Protein AF-A0A9D1ANL0-F1 (afdb_monomer_lite)

pLDDT: mean 83.44, std 17.25, range [29.98, 97.62]

Secondary structure (DSSP, 8-state):
-EEEEEEETTEEEEEEE-SSBEEESS--TTTTTGGGTS-SEEEEEETTEEEEEETTT-BEEEEEEESEEPPPBTTEEEEEESEEEEEETT--EEEEEEESEEETT--EETTTS----TTSPEEEEETTEEEEE-TT--EEEEEESSPPEEETTEEEEEETTEEEEEETTS-BSS-S-B-HHHHHHHHHHHHH---------------

Sequence (207 aa):
MEACSIYGGNRIISGLFDGDRVLPQQPLAWYQCLPDLLSDYFPVEKGGRWGLMETKSGRLAVSFRYEAVELPDGDLFAAKDEGWGVMDLEGRMRLPFRYDALELHACADGETGWPLTAADCSCALREGKITLLNQEFCPVWEDLTAWPERYGRYLLVRCGNVFGVAAQDGRPISNITFQEAEARNLIHILNHGITNVKEEKSCVQNP

Radius of gyration: 23.32 Å; chains: 1; bounding box: 75×23×77 Å

Foldseek 3Di:
DAWKWWDDPPDIFIWDDPPFFTHTPDDDPVLVVDVVPHAQWIWMEGPQFIFIAGSVPRTTLGDRHFNDWDGDDVQKIWTEDVAIFMDGSVRHGQGDRQFNDKAQCFQFEPPPGTDNDNLAWIWTHHPQWIFTAANSRHTPDTRWNDGWYDDPQKTWTHHDQFIFIAGRRRHGPGDRHDGPVVRVVVSVCVVPPPPPDDDDDDDDDDD

Structure (mmCIF, N/CA/C/O backbone):
data_AF-A0A9D1ANL0-F1
#
_entry.id   AF-A0A9D1ANL0-F1
#
loop_
_atom_site.group_PDB
_atom_site.id
_atom_site.type_symbol
_atom_site.label_atom_id
_atom_site.label_alt_id
_atom_site.label_comp_id
_atom_site.label_asym_id
_atom_site.label_entity_id
_atom_site.label_seq_id
_atom_site.pdbx_PDB_ins_code
_atom_site.Cartn_x
_atom_site.Cartn_y
_atom_site.Cartn_z
_atom_site.occupancy
_atom_site.B_iso_or_equiv
_atom_site.auth_seq_id
_atom_site.auth_comp_id
_atom_site.auth_asym_id
_atom_site.auth_atom_id
_atom_site.pdbx_PDB_model_num
ATOM 1 N N . MET A 1 1 ? -21.611 -1.046 26.207 1.00 83.56 1 MET A N 1
ATOM 2 C CA . MET A 1 1 ? -20.238 -1.172 25.690 1.00 83.56 1 MET A CA 1
ATOM 3 C C . MET A 1 1 ? -20.140 -2.498 24.970 1.00 83.56 1 MET A C 1
ATOM 5 O O . MET A 1 1 ? -20.673 -3.484 25.468 1.00 83.56 1 MET A O 1
ATOM 9 N N . GLU A 1 2 ? -19.539 -2.498 23.794 1.00 94.19 2 GLU A N 1
ATOM 10 C CA . GLU A 1 2 ? -19.413 -3.656 22.914 1.00 94.19 2 GLU A CA 1
ATOM 11 C C . GLU A 1 2 ? -17.994 -4.222 23.011 1.00 94.19 2 GLU A C 1
ATOM 13 O O . GLU A 1 2 ? -17.035 -3.464 23.135 1.00 94.19 2 GLU A O 1
ATOM 18 N N . ALA A 1 3 ? -17.844 -5.545 22.965 1.00 95.81 3 ALA A N 1
ATOM 19 C CA . ALA A 1 3 ? -16.523 -6.164 22.972 1.00 95.81 3 ALA A CA 1
ATOM 20 C C . ALA A 1 3 ? -15.808 -5.934 21.634 1.00 95.81 3 ALA A C 1
ATOM 22 O O . ALA A 1 3 ? -16.423 -6.032 20.572 1.00 95.81 3 ALA A O 1
ATOM 23 N N . CYS A 1 4 ? -14.512 -5.651 21.693 1.00 96.19 4 CYS A N 1
ATOM 24 C CA . CYS A 1 4 ? -13.649 -5.499 20.528 1.00 96.19 4 CYS A CA 1
ATOM 25 C C . CYS A 1 4 ? -12.237 -6.011 20.835 1.00 96.19 4 CYS A C 1
ATOM 27 O O . CYS A 1 4 ? -11.890 -6.295 21.986 1.00 96.19 4 CYS A O 1
ATOM 29 N N . SER A 1 5 ? -11.429 -6.119 19.791 1.00 95.00 5 SER A N 1
ATOM 30 C CA . SER A 1 5 ? -10.029 -6.523 19.852 1.00 95.00 5 SER A CA 1
ATOM 31 C C . SER A 1 5 ? -9.148 -5.357 19.419 1.00 95.00 5 SER A C 1
ATOM 33 O O . SER A 1 5 ? -9.463 -4.674 18.450 1.00 95.00 5 SER A O 1
ATOM 35 N N . ILE A 1 6 ? -8.045 -5.137 20.125 1.00 92.12 6 ILE A N 1
ATOM 36 C CA . ILE A 1 6 ? -7.015 -4.146 19.808 1.00 92.12 6 ILE A CA 1
ATOM 37 C C . ILE A 1 6 ? -5.757 -4.897 19.386 1.00 92.12 6 ILE A C 1
ATOM 39 O O . ILE A 1 6 ? -5.306 -5.786 20.112 1.00 92.12 6 ILE A O 1
ATOM 43 N N . TYR A 1 7 ? -5.169 -4.520 18.256 1.00 88.81 7 TYR A N 1
ATOM 44 C CA . TYR A 1 7 ? -3.988 -5.169 17.695 1.00 88.81 7 TYR A CA 1
ATOM 45 C C . TYR A 1 7 ? -2.771 -4.256 17.839 1.00 88.81 7 TYR A C 1
ATOM 47 O O . TYR A 1 7 ? -2.758 -3.128 17.357 1.00 88.81 7 TYR A O 1
ATOM 55 N N . GLY A 1 8 ? -1.735 -4.751 18.515 1.00 77.62 8 GLY A N 1
ATOM 56 C CA . GLY A 1 8 ? -0.486 -4.028 18.743 1.00 77.62 8 GLY A CA 1
ATOM 57 C C . GLY A 1 8 ? 0.709 -4.941 18.503 1.00 77.62 8 GLY A C 1
ATOM 58 O O . GLY A 1 8 ? 1.044 -5.772 19.353 1.00 77.62 8 GLY A O 1
ATOM 59 N N . GLY A 1 9 ? 1.348 -4.802 17.339 1.00 73.69 9 GLY A N 1
ATOM 60 C CA . GLY A 1 9 ? 2.395 -5.724 16.893 1.00 73.69 9 GLY A CA 1
ATOM 61 C C . GLY A 1 9 ? 1.888 -7.170 16.900 1.00 73.69 9 GLY A C 1
ATOM 62 O O . GLY A 1 9 ? 0.844 -7.471 16.335 1.00 73.69 9 GLY A O 1
ATOM 63 N N . ASN A 1 10 ? 2.580 -8.057 17.619 1.00 75.81 10 ASN A N 1
ATOM 64 C CA . ASN A 1 10 ? 2.203 -9.474 17.733 1.00 75.81 10 ASN A CA 1
ATOM 65 C C . ASN A 1 10 ? 1.211 -9.766 18.878 1.00 75.81 10 ASN A C 1
ATOM 67 O O . ASN A 1 10 ? 1.055 -10.921 19.278 1.00 75.81 10 ASN A O 1
ATOM 71 N N . ARG A 1 11 ? 0.593 -8.740 19.477 1.00 81.00 11 ARG A N 1
ATOM 72 C CA . ARG A 1 11 ? -0.333 -8.894 20.608 1.00 81.00 11 ARG A CA 1
ATOM 73 C C . ARG A 1 11 ? -1.743 -8.473 20.229 1.00 81.00 11 ARG A C 1
ATOM 75 O O . ARG A 1 11 ? -1.941 -7.475 19.544 1.00 81.00 11 ARG A O 1
ATOM 82 N N . ILE A 1 12 ? -2.707 -9.209 20.771 1.00 88.50 12 ILE A N 1
ATOM 83 C CA . ILE A 1 12 ? -4.132 -8.897 20.702 1.00 88.50 12 ILE A CA 1
ATOM 84 C C . ILE A 1 12 ? -4.615 -8.649 22.129 1.00 88.50 12 ILE A C 1
ATOM 86 O O . ILE A 1 12 ? -4.361 -9.460 23.023 1.0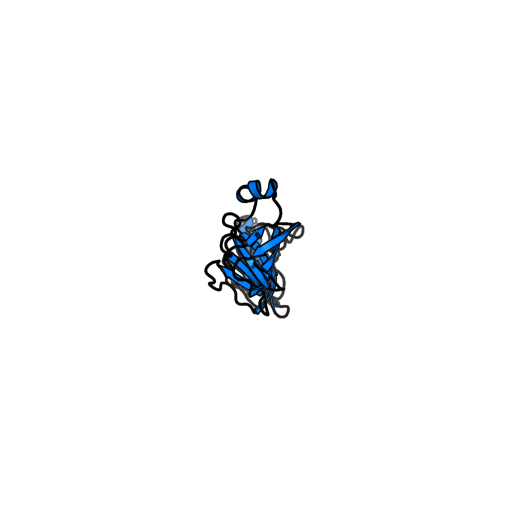0 88.50 12 ILE A O 1
ATOM 90 N N . ILE A 1 13 ? -5.279 -7.520 22.354 1.00 89.12 13 ILE A N 1
ATOM 91 C CA . ILE A 1 13 ? -5.796 -7.104 23.660 1.00 89.12 13 ILE A CA 1
ATOM 92 C C . ILE A 1 13 ? -7.311 -6.969 23.564 1.00 89.12 13 ILE A C 1
ATOM 94 O O . ILE A 1 13 ? -7.829 -6.354 22.637 1.00 89.12 13 ILE A O 1
ATOM 98 N N . SER A 1 14 ? -8.033 -7.492 24.551 1.00 91.44 14 SER A N 1
ATOM 99 C CA . SER A 1 14 ? -9.472 -7.253 24.669 1.00 91.44 14 SER A CA 1
ATOM 100 C C . SER A 1 14 ? -9.765 -5.793 25.022 1.00 91.44 14 SER A C 1
ATOM 102 O O . SER A 1 14 ? -9.213 -5.255 25.985 1.00 91.44 14 SER A O 1
ATOM 104 N N . GLY A 1 15 ? -10.672 -5.171 24.277 1.00 92.56 15 GLY A N 1
ATOM 105 C CA . GLY A 1 15 ? -11.165 -3.818 24.508 1.00 92.56 15 GLY A CA 1
ATOM 106 C C . GLY A 1 15 ? -12.688 -3.764 24.634 1.00 92.56 15 GLY A C 1
ATOM 107 O O . GLY A 1 15 ? -13.406 -4.679 24.227 1.00 92.56 15 GLY A O 1
ATOM 108 N N . LEU A 1 16 ? -13.186 -2.662 25.189 1.00 95.12 16 LEU A N 1
ATOM 109 C CA . LEU A 1 16 ? -14.602 -2.302 25.186 1.00 95.12 16 LEU A CA 1
ATOM 110 C C . LEU A 1 16 ? -14.806 -1.009 24.405 1.00 95.12 16 LEU A C 1
ATOM 112 O O . LEU A 1 16 ? -14.205 0.008 24.731 1.00 95.12 16 LEU A O 1
ATOM 116 N N . PHE A 1 17 ? -15.681 -1.047 23.408 1.00 96.19 17 PHE A N 1
ATOM 117 C CA . PHE A 1 17 ? -16.104 0.118 22.649 1.00 96.19 17 PHE A CA 1
ATOM 118 C C . PHE A 1 17 ? -17.369 0.726 23.266 1.00 96.19 17 PHE A C 1
ATOM 120 O O . PHE A 1 17 ? -18.364 0.024 23.478 1.00 96.19 17 PHE A O 1
ATOM 127 N N . ASP A 1 18 ? -17.350 2.018 23.581 1.00 94.44 18 ASP A N 1
ATOM 128 C CA . ASP A 1 18 ? -18.488 2.722 24.191 1.00 94.44 18 ASP A CA 1
ATOM 129 C C . ASP A 1 18 ? -19.365 3.499 23.191 1.00 94.44 18 ASP A C 1
ATOM 131 O O . ASP A 1 18 ? -20.424 3.994 23.577 1.00 94.44 18 ASP A O 1
ATOM 135 N N . GLY A 1 19 ? -18.966 3.549 21.917 1.00 93.31 19 GLY A N 1
ATOM 136 C CA . GLY A 1 19 ? -19.603 4.349 20.868 1.00 93.31 19 GLY A CA 1
ATOM 137 C C . GLY A 1 19 ? -18.699 5.452 20.308 1.00 93.31 19 GLY A C 1
ATOM 138 O O . GLY A 1 19 ? -18.896 5.860 19.166 1.00 93.31 19 GLY A O 1
ATOM 139 N N . ASP A 1 20 ? -17.684 5.876 21.064 1.00 94.25 20 ASP A N 1
ATOM 140 C CA . ASP A 1 20 ? -16.681 6.876 20.662 1.00 94.25 20 ASP A CA 1
ATOM 141 C C . ASP A 1 20 ? -15.248 6.370 20.890 1.00 94.25 20 ASP A C 1
ATOM 143 O O . ASP A 1 20 ? -14.354 6.599 20.074 1.00 94.25 20 ASP A O 1
ATOM 147 N N . ARG A 1 21 ? -15.023 5.631 21.979 1.00 94.56 21 ARG A N 1
ATOM 148 C CA . ARG A 1 21 ? -13.701 5.197 22.431 1.00 94.56 21 ARG A CA 1
ATOM 149 C C . ARG A 1 21 ? -13.613 3.698 22.608 1.00 94.56 21 ARG A C 1
ATOM 151 O O . ARG A 1 21 ? -14.580 3.032 22.975 1.00 94.56 21 ARG A O 1
ATOM 158 N N . VAL A 1 22 ? -12.409 3.187 22.401 1.00 94.00 22 VAL A N 1
ATOM 159 C CA . VAL A 1 22 ? -12.010 1.818 22.699 1.00 94.00 22 VAL A CA 1
ATOM 160 C C . VAL A 1 22 ? -11.164 1.824 23.972 1.00 94.00 22 VAL A C 1
ATOM 162 O O . VAL A 1 22 ? -10.099 2.434 24.037 1.00 94.00 22 VAL A O 1
ATOM 165 N N . LEU A 1 23 ? -11.657 1.140 25.002 1.00 90.62 23 LEU A N 1
ATOM 166 C CA . LEU A 1 23 ? -11.050 1.061 26.327 1.00 90.62 23 LEU A CA 1
ATOM 167 C C . LEU A 1 23 ? -10.404 -0.318 26.528 1.00 90.62 23 LEU A C 1
ATOM 169 O O . LEU A 1 23 ? -11.133 -1.313 26.635 1.00 90.62 23 LEU A O 1
ATOM 173 N N . PRO A 1 24 ? -9.066 -0.413 26.618 1.00 88.44 24 PRO A N 1
ATOM 174 C CA . PRO A 1 24 ? -8.386 -1.670 26.915 1.00 88.44 24 PRO A CA 1
ATOM 175 C C . PRO A 1 24 ? -8.861 -2.250 28.255 1.00 88.44 24 PRO A C 1
ATOM 177 O O . PRO A 1 24 ? -8.942 -1.539 29.254 1.00 88.44 24 PRO A O 1
ATOM 180 N N . GLN A 1 25 ? -9.163 -3.549 28.299 1.00 85.75 25 GLN A N 1
ATOM 181 C CA . GLN A 1 25 ? -9.669 -4.227 29.505 1.00 85.75 25 GLN A CA 1
ATOM 182 C C . GLN A 1 25 ? -8.572 -4.752 30.436 1.00 85.75 25 GLN A C 1
ATOM 184 O O . GLN A 1 25 ? -8.868 -5.346 31.471 1.00 85.75 25 GLN A O 1
ATOM 189 N N . GLN A 1 26 ? -7.302 -4.551 30.091 1.00 72.44 26 GLN A N 1
ATOM 190 C CA . GLN A 1 26 ? -6.177 -4.957 30.926 1.00 72.44 26 GLN A CA 1
ATOM 191 C C . GLN A 1 26 ? -5.321 -3.732 31.270 1.00 72.44 26 GLN A C 1
ATOM 193 O O . GLN A 1 26 ? -5.013 -2.942 30.374 1.00 72.44 26 GLN A O 1
ATOM 198 N N . PRO A 1 27 ? -4.922 -3.550 32.545 1.00 62.66 27 PRO A N 1
ATOM 199 C CA . PRO A 1 27 ? -3.977 -2.514 32.923 1.00 62.66 27 PRO A CA 1
ATOM 200 C C . PRO A 1 27 ? -2.603 -2.950 32.433 1.00 62.66 27 PRO A C 1
ATOM 202 O O . PRO A 1 27 ? -1.967 -3.843 32.991 1.00 62.66 27 PRO A O 1
ATOM 205 N N . LEU A 1 28 ? -2.146 -2.354 31.347 1.00 57.53 28 LEU A N 1
ATOM 206 C CA . LEU A 1 28 ? -0.860 -2.701 30.781 1.00 57.53 28 LEU A CA 1
ATOM 207 C C . LEU A 1 28 ? 0.094 -1.587 31.237 1.00 57.53 28 LEU A C 1
ATOM 209 O O . LEU A 1 28 ? 0.081 -0.486 30.702 1.00 57.53 28 LEU A O 1
ATOM 213 N N . ALA A 1 29 ? 0.923 -1.852 32.252 1.00 55.28 29 ALA A N 1
ATOM 214 C CA . ALA A 1 29 ? 2.031 -0.953 32.613 1.00 55.28 29 ALA A CA 1
ATOM 215 C C . ALA A 1 29 ? 2.923 -0.655 31.389 1.00 55.28 29 ALA A C 1
ATOM 217 O O . ALA A 1 29 ? 3.515 0.409 31.284 1.00 55.28 29 ALA A O 1
ATOM 218 N N . TRP 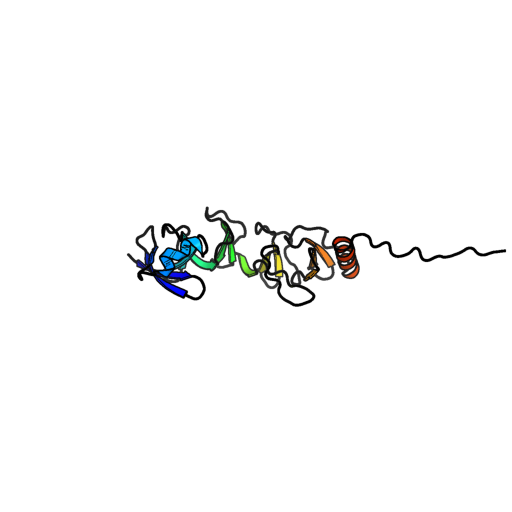A 1 30 ? 2.932 -1.569 30.414 1.00 57.31 30 TRP A N 1
ATOM 219 C CA . TRP A 1 30 ? 3.518 -1.355 29.100 1.00 57.31 30 TRP A CA 1
ATOM 220 C C . TRP A 1 30 ? 2.638 -0.527 28.140 1.00 57.31 30 TRP A C 1
ATOM 222 O O . TRP A 1 30 ? 3.229 0.168 27.329 1.00 57.31 30 TRP A O 1
ATOM 232 N N . TYR A 1 31 ? 1.290 -0.507 28.253 1.00 55.19 31 TYR A N 1
ATOM 233 C CA . TYR A 1 31 ? 0.414 0.474 27.557 1.00 55.19 31 TYR A CA 1
ATOM 234 C C . TYR A 1 31 ? 0.743 1.898 27.945 1.00 55.19 31 TYR A C 1
ATOM 236 O O . TYR A 1 31 ? 0.713 2.778 27.101 1.00 55.19 31 TYR A O 1
ATOM 244 N N . GLN A 1 32 ? 1.000 2.140 29.230 1.00 55.81 32 GLN A N 1
ATOM 245 C CA . GLN A 1 32 ? 1.334 3.485 29.691 1.00 55.81 32 GLN A CA 1
ATOM 246 C C . GLN A 1 32 ? 2.647 3.981 29.067 1.00 55.81 32 GLN A C 1
ATOM 248 O O . GLN A 1 32 ? 2.842 5.184 28.961 1.00 55.81 32 GLN A O 1
ATOM 253 N N . CYS A 1 33 ? 3.498 3.062 28.595 1.00 57.59 33 CYS A N 1
ATOM 254 C CA . CYS A 1 33 ? 4.713 3.346 27.835 1.00 57.59 33 CYS A CA 1
ATOM 255 C C . CYS A 1 33 ? 4.527 3.259 26.304 1.00 57.59 33 CYS A C 1
ATOM 257 O O . CYS A 1 33 ? 5.479 3.523 25.576 1.00 57.59 33 CYS A O 1
ATOM 259 N N . LEU A 1 34 ? 3.350 2.862 25.795 1.00 56.81 34 LEU A N 1
ATOM 260 C CA . LEU A 1 34 ? 3.104 2.668 24.357 1.00 56.81 34 LEU A CA 1
ATOM 261 C C . LEU A 1 34 ? 3.063 3.955 23.525 1.00 56.81 34 LEU A C 1
ATOM 263 O O . LEU A 1 34 ? 3.579 3.903 22.414 1.00 56.81 34 LEU A O 1
ATOM 267 N N . PRO A 1 35 ? 2.497 5.086 23.989 1.00 52.81 35 PRO A N 1
ATOM 268 C CA . PRO A 1 35 ? 2.438 6.307 23.183 1.00 52.81 35 PRO A CA 1
ATOM 269 C C . PRO A 1 35 ? 3.810 6.880 22.816 1.00 52.81 35 PRO A C 1
ATOM 271 O O . PRO A 1 35 ? 3.906 7.642 21.860 1.00 52.81 35 PRO A O 1
ATOM 274 N N . ASP A 1 36 ? 4.846 6.523 23.582 1.00 50.69 36 ASP A N 1
ATOM 275 C CA . ASP A 1 36 ? 6.225 6.974 23.374 1.00 50.69 36 ASP A CA 1
ATOM 276 C C . ASP A 1 36 ? 7.058 5.965 22.556 1.00 50.69 36 ASP A C 1
ATOM 278 O O . ASP A 1 36 ? 8.176 6.276 22.150 1.00 50.69 36 ASP A O 1
ATOM 282 N N . LEU A 1 37 ? 6.534 4.751 22.319 1.00 50.31 37 LEU A N 1
ATOM 283 C CA . LEU A 1 37 ? 7.235 3.649 21.642 1.00 50.31 37 LEU A CA 1
ATOM 284 C C . LEU A 1 37 ? 6.525 3.093 20.395 1.00 50.31 37 LEU A C 1
ATOM 286 O O . LEU A 1 37 ? 7.179 2.397 19.621 1.00 50.31 37 LEU A O 1
ATOM 290 N N . LEU A 1 38 ? 5.224 3.334 20.200 1.00 57.16 38 LEU A N 1
ATOM 291 C CA . LEU A 1 38 ? 4.426 2.766 19.106 1.00 57.16 38 LEU A CA 1
ATOM 292 C C . LEU A 1 38 ? 3.633 3.827 18.327 1.00 57.16 38 LEU A C 1
ATOM 294 O O . LEU A 1 38 ? 3.401 4.929 18.810 1.00 57.16 38 LEU A O 1
ATOM 298 N N . SER A 1 39 ? 3.215 3.415 17.123 1.00 66.31 39 SER A N 1
ATOM 299 C CA . SER A 1 39 ? 2.299 4.093 16.193 1.00 66.31 39 SER A CA 1
ATOM 300 C C . SER A 1 39 ? 1.201 4.916 16.886 1.00 66.31 39 SER A C 1
ATOM 302 O O . SER A 1 39 ? 0.565 4.450 17.840 1.00 66.31 39 SER A O 1
ATOM 304 N N . ASP A 1 40 ? 0.916 6.107 16.346 1.00 85.00 40 ASP A N 1
ATOM 305 C CA . ASP A 1 40 ? -0.163 6.998 16.804 1.00 85.00 40 ASP A CA 1
ATOM 306 C C . ASP A 1 40 ? -1.555 6.335 16.747 1.00 85.00 40 ASP A C 1
ATOM 308 O O . ASP A 1 40 ? -2.486 6.778 17.427 1.00 85.00 40 ASP A O 1
ATOM 312 N N . TYR A 1 41 ? -1.678 5.228 16.006 1.00 89.06 41 TYR A N 1
ATOM 313 C CA . TYR A 1 41 ? -2.908 4.461 15.843 1.00 89.06 41 TYR A CA 1
ATOM 314 C C . TYR A 1 41 ? -2.709 2.956 16.033 1.00 89.06 41 TYR A C 1
ATOM 316 O O . TYR A 1 41 ? -1.688 2.390 15.629 1.00 89.06 41 TYR A O 1
ATOM 324 N N . PHE A 1 42 ? -3.746 2.296 16.555 1.00 90.31 42 PHE A N 1
ATOM 325 C CA . PHE A 1 42 ? -3.861 0.839 16.584 1.00 90.31 42 PHE A CA 1
ATOM 326 C C . PHE A 1 42 ? -5.056 0.343 15.766 1.00 90.31 42 PHE A C 1
ATOM 328 O O . PHE A 1 42 ? -6.156 0.894 15.900 1.00 90.31 42 PHE A O 1
ATOM 335 N N . PRO A 1 43 ? -4.886 -0.739 14.981 1.00 93.62 43 PRO A N 1
ATOM 336 C CA . PRO A 1 43 ? -5.995 -1.463 14.395 1.00 93.62 43 PRO A CA 1
ATOM 337 C C . PRO A 1 43 ? -6.877 -2.045 15.490 1.00 93.62 43 PRO A C 1
ATOM 339 O O . PRO A 1 43 ? -6.405 -2.629 16.472 1.00 93.62 43 PRO A O 1
ATOM 342 N N . VAL A 1 44 ? -8.177 -1.881 15.306 1.00 95.56 44 VAL A N 1
ATOM 343 C CA . VAL A 1 44 ? -9.200 -2.417 16.192 1.00 95.56 44 VAL A CA 1
ATOM 344 C C . VAL A 1 44 ? -10.235 -3.165 15.376 1.00 95.56 44 VAL A C 1
ATOM 346 O O . VAL A 1 44 ? -10.588 -2.750 14.276 1.00 95.56 44 VAL A O 1
ATOM 349 N N . GLU A 1 45 ? -10.754 -4.254 15.924 1.00 97.06 45 GLU A N 1
ATOM 350 C CA . GLU A 1 45 ? -11.744 -5.098 15.260 1.00 97.06 45 GLU A CA 1
ATOM 351 C C . GLU A 1 45 ? -12.949 -5.309 16.169 1.00 97.06 45 GLU A C 1
ATOM 353 O O . GLU A 1 45 ? -12.817 -5.613 17.358 1.00 97.06 45 GLU A O 1
ATOM 358 N N . LYS A 1 46 ? -14.138 -5.123 15.601 1.00 97.25 46 LYS A N 1
ATOM 359 C CA . LYS A 1 46 ? -15.416 -5.356 16.264 1.00 97.25 46 LYS A CA 1
ATOM 360 C C . LYS A 1 46 ? -16.334 -6.093 15.302 1.00 97.25 46 LYS A C 1
ATOM 362 O O . LYS A 1 46 ? -16.733 -5.542 14.277 1.00 97.25 46 LYS A O 1
ATOM 367 N N . GLY A 1 47 ? -16.705 -7.320 15.657 1.00 95.25 47 GLY A N 1
ATOM 368 C CA . GLY A 1 47 ? -17.675 -8.105 14.892 1.00 95.25 47 GLY A CA 1
ATOM 369 C C . GLY A 1 47 ? -17.220 -8.403 13.462 1.00 95.25 47 GLY A C 1
ATOM 370 O O . GLY A 1 47 ? -18.038 -8.367 12.547 1.00 95.25 47 GLY A O 1
ATOM 371 N N . GLY A 1 48 ? -15.923 -8.642 13.255 1.00 95.25 48 GLY A N 1
ATOM 372 C CA . GLY A 1 48 ? -15.341 -8.933 11.946 1.00 95.25 48 GLY A CA 1
ATOM 373 C C . GLY A 1 48 ? -15.117 -7.711 11.055 1.00 95.25 48 GLY A C 1
ATOM 374 O O . GLY A 1 48 ? -14.706 -7.879 9.908 1.00 95.25 48 GLY A O 1
ATOM 375 N N . ARG A 1 49 ? -15.377 -6.490 11.544 1.00 97.62 49 ARG A N 1
ATOM 376 C CA . ARG A 1 49 ? -15.030 -5.251 10.837 1.00 97.62 49 ARG A CA 1
ATOM 377 C C . ARG A 1 49 ? -13.937 -4.493 11.573 1.00 97.62 49 ARG A C 1
ATOM 379 O O . ARG A 1 49 ? -13.942 -4.397 12.800 1.00 97.62 49 ARG A O 1
ATOM 386 N N . TRP A 1 50 ? -13.027 -3.931 10.795 1.00 97.38 50 TRP A N 1
ATOM 387 C CA . TRP A 1 50 ? -11.829 -3.247 11.252 1.00 97.38 50 TRP A CA 1
ATOM 388 C C . TRP A 1 50 ? -11.983 -1.733 11.193 1.00 97.38 50 TRP A C 1
ATOM 390 O O . TRP A 1 50 ? -12.712 -1.195 10.352 1.00 97.38 50 TRP A O 1
ATOM 400 N N . GLY A 1 51 ? -11.274 -1.068 12.096 1.00 95.88 51 GLY A N 1
ATOM 401 C CA . GLY A 1 51 ? -11.107 0.375 12.187 1.00 95.88 51 GLY A CA 1
ATOM 402 C C . GLY A 1 51 ? -9.761 0.718 12.827 1.00 95.88 51 GLY A C 1
ATOM 403 O O . GLY A 1 51 ? -8.930 -0.161 13.064 1.00 95.88 51 GLY A O 1
ATOM 404 N N . LEU A 1 52 ? -9.559 1.997 13.134 1.00 95.06 52 LEU A N 1
ATOM 405 C CA . LEU A 1 52 ? -8.357 2.502 13.801 1.00 95.06 52 LEU A CA 1
ATOM 406 C C . LEU A 1 52 ? -8.760 3.315 15.020 1.00 95.06 52 LEU A C 1
ATOM 408 O O . LEU A 1 52 ? -9.638 4.178 14.934 1.00 95.06 52 LEU A O 1
ATOM 412 N N . MET A 1 53 ? -8.086 3.074 16.138 1.00 92.94 53 MET A N 1
ATOM 413 C CA . MET A 1 53 ? -8.184 3.924 17.317 1.00 92.94 53 MET A CA 1
ATOM 414 C C . MET A 1 53 ? -6.902 4.728 17.499 1.00 92.94 53 MET A C 1
ATOM 416 O O . MET A 1 53 ? -5.809 4.209 17.291 1.00 92.94 53 MET A O 1
ATOM 420 N N . GLU A 1 54 ? -7.042 5.977 17.923 1.00 90.94 54 GLU A N 1
ATOM 421 C CA . GLU A 1 54 ? -5.922 6.810 18.347 1.00 90.94 54 GLU A CA 1
ATOM 422 C C . GLU A 1 54 ? -5.350 6.263 19.660 1.00 90.94 54 GLU A C 1
ATOM 424 O O . GLU A 1 54 ? -6.062 6.125 20.660 1.00 90.94 54 GLU A O 1
ATOM 429 N N . THR A 1 55 ? -4.050 5.977 19.675 1.00 84.12 55 THR A N 1
ATOM 430 C CA . THR A 1 55 ? -3.369 5.314 20.794 1.00 84.12 55 THR A CA 1
ATOM 431 C C . THR A 1 55 ? -3.437 6.135 22.085 1.00 84.12 55 THR A C 1
ATOM 433 O O . THR A 1 55 ? -3.611 5.574 23.168 1.00 84.12 55 THR A O 1
ATOM 436 N N . LYS A 1 56 ? -3.332 7.469 21.987 1.00 82.75 56 LYS A N 1
ATOM 437 C CA . LYS A 1 56 ? -3.291 8.377 23.149 1.00 82.75 56 LYS A CA 1
ATOM 438 C C . LYS A 1 56 ? -4.655 8.592 23.800 1.00 82.75 56 LYS A C 1
ATOM 440 O O . LYS A 1 56 ? -4.756 8.568 25.024 1.00 82.75 56 LYS A O 1
ATOM 445 N N . SER A 1 57 ? -5.693 8.841 23.005 1.00 88.31 57 SER A N 1
ATOM 446 C CA . SER A 1 57 ? -7.027 9.172 23.526 1.00 88.31 57 SER A CA 1
ATOM 447 C C . SER A 1 57 ? -7.948 7.954 23.654 1.00 88.31 57 SER A C 1
ATOM 449 O O . SER A 1 57 ? -8.955 8.021 24.364 1.00 88.31 57 SER A O 1
ATOM 451 N N . GLY A 1 58 ? -7.631 6.863 22.948 1.00 89.25 58 GLY A N 1
ATOM 452 C CA . GLY A 1 58 ? -8.515 5.717 22.744 1.00 89.25 58 GLY A CA 1
ATOM 453 C C . GLY A 1 58 ? -9.695 6.014 21.814 1.00 89.25 58 GLY A C 1
ATOM 454 O O . GLY A 1 58 ? -10.554 5.153 21.640 1.00 89.25 58 GLY A O 1
ATOM 455 N N . ARG A 1 59 ? -9.786 7.218 21.233 1.00 93.88 59 ARG A N 1
ATOM 456 C CA . ARG A 1 59 ? -10.880 7.606 20.338 1.00 93.88 59 ARG A CA 1
ATOM 457 C C . ARG A 1 59 ? -10.803 6.821 19.040 1.00 93.88 59 ARG A C 1
ATOM 459 O O . ARG A 1 59 ? -9.729 6.646 18.469 1.00 93.88 59 ARG A O 1
ATOM 466 N N . LEU A 1 60 ? -11.955 6.394 18.542 1.00 94.69 60 LEU A N 1
ATOM 467 C CA . LEU A 1 60 ? -12.058 5.777 17.233 1.00 94.69 60 LEU A CA 1
ATOM 468 C C . LEU A 1 60 ? -11.815 6.846 16.157 1.00 94.69 60 LEU A C 1
ATOM 470 O O . LEU A 1 60 ? -12.624 7.754 15.961 1.00 94.69 60 LEU A O 1
ATOM 474 N N . ALA A 1 61 ? -10.669 6.759 15.489 1.00 94.19 61 ALA A N 1
ATOM 475 C CA . ALA A 1 61 ? -10.315 7.632 14.376 1.00 94.19 61 ALA A CA 1
ATOM 476 C C . ALA A 1 61 ? -10.997 7.159 13.089 1.00 94.19 61 ALA A C 1
ATOM 478 O O . ALA A 1 61 ? -11.534 7.962 12.331 1.00 94.19 61 ALA A O 1
ATOM 479 N N . VAL A 1 62 ? -11.041 5.840 12.893 1.00 94.81 62 VAL A N 1
ATOM 480 C CA . VAL A 1 62 ? -11.637 5.200 11.725 1.00 94.81 62 VAL A CA 1
ATOM 481 C C . VAL A 1 62 ? -12.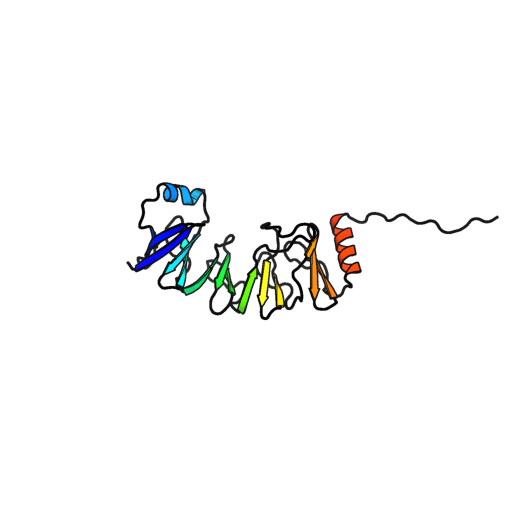645 4.156 12.181 1.00 94.81 62 VAL A C 1
ATOM 483 O O . VAL A 1 62 ? -12.324 3.282 12.985 1.00 94.81 62 VAL A O 1
ATOM 486 N N . SER A 1 63 ? -13.872 4.251 11.667 1.00 95.44 63 SER A N 1
ATOM 487 C CA . SER A 1 63 ? -14.983 3.390 12.074 1.00 95.44 63 SER A CA 1
ATOM 488 C C . SER A 1 63 ? -14.762 1.919 11.712 1.00 95.44 63 SER A C 1
ATOM 490 O O . SER A 1 63 ? -14.067 1.607 10.747 1.00 95.44 63 SER A O 1
ATOM 492 N N . PHE A 1 64 ? -15.396 1.018 12.475 1.00 96.62 64 PHE A N 1
ATOM 493 C CA . PHE A 1 64 ? -15.420 -0.431 12.229 1.00 96.62 64 PHE A CA 1
ATOM 494 C C . PHE A 1 64 ? -16.198 -0.765 10.952 1.00 96.62 64 PHE A C 1
ATOM 496 O O . PHE A 1 64 ? -17.336 -1.236 11.004 1.00 96.62 64 PHE A O 1
ATOM 503 N N . ARG A 1 65 ? -15.612 -0.464 9.795 1.00 95.75 65 ARG A N 1
ATOM 504 C CA . ARG A 1 65 ? -16.288 -0.580 8.505 1.00 95.75 65 ARG A CA 1
ATOM 505 C C . ARG A 1 65 ? -15.515 -1.348 7.459 1.00 95.75 65 ARG A C 1
ATOM 507 O O . ARG A 1 65 ? -16.091 -1.518 6.404 1.00 95.75 65 ARG A O 1
ATOM 514 N N . TYR A 1 66 ? -14.292 -1.800 7.705 1.00 97.06 66 TYR A N 1
ATOM 515 C CA . TYR A 1 66 ? -13.488 -2.482 6.684 1.00 97.06 66 TYR A CA 1
ATOM 516 C C . TYR A 1 66 ? -13.356 -3.971 6.964 1.00 97.06 66 TYR A C 1
ATOM 518 O O . TYR A 1 66 ? -13.514 -4.414 8.097 1.00 97.06 66 TYR A O 1
ATOM 526 N N . GLU A 1 67 ? -13.049 -4.750 5.938 1.00 97.38 67 GLU A N 1
ATOM 527 C CA . GLU A 1 67 ? -12.723 -6.174 6.064 1.00 97.38 67 GLU A CA 1
ATOM 528 C C . GLU A 1 67 ? -11.337 -6.395 6.671 1.00 97.38 67 GLU A C 1
ATOM 530 O O . GLU A 1 67 ? -11.122 -7.378 7.374 1.00 97.38 67 GLU A O 1
ATOM 535 N N . ALA A 1 68 ? -10.411 -5.475 6.401 1.00 95.38 68 ALA A N 1
ATOM 536 C CA . ALA A 1 68 ? -9.063 -5.444 6.950 1.00 95.38 68 ALA A CA 1
ATOM 537 C C . ALA A 1 68 ? -8.528 -4.006 6.933 1.00 95.38 68 ALA A C 1
ATOM 539 O O . ALA A 1 68 ? -8.967 -3.185 6.124 1.00 95.38 68 ALA A O 1
ATOM 540 N N . VAL A 1 69 ? -7.581 -3.712 7.820 1.00 94.06 69 VAL A N 1
ATOM 541 C CA . VAL A 1 69 ? -6.852 -2.440 7.878 1.00 94.06 69 VAL A CA 1
ATOM 542 C C . VAL A 1 69 ? -5.400 -2.739 8.234 1.00 94.06 69 VAL A C 1
ATOM 544 O O . VAL A 1 69 ? -5.145 -3.554 9.122 1.00 94.06 69 VAL A O 1
ATOM 547 N N . GLU A 1 70 ? -4.465 -2.077 7.563 1.00 88.69 70 GLU A N 1
ATOM 548 C CA . GLU A 1 70 ? -3.052 -2.080 7.940 1.00 88.69 70 GLU A CA 1
ATOM 549 C C . GLU A 1 70 ? -2.709 -0.853 8.788 1.00 88.69 70 GLU A C 1
ATOM 551 O O . GLU A 1 70 ? -3.455 0.129 8.837 1.00 88.69 70 GLU A O 1
ATOM 556 N N . LEU A 1 71 ? -1.583 -0.925 9.500 1.00 82.75 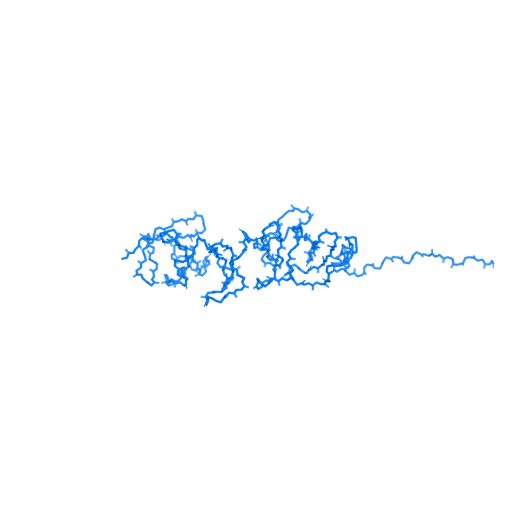71 LEU A N 1
ATOM 557 C CA . LEU A 1 71 ? -1.102 0.202 10.293 1.00 82.75 71 LEU A CA 1
ATOM 558 C C . LEU A 1 71 ? -0.858 1.422 9.392 1.00 82.75 71 LEU A C 1
ATOM 560 O O . LEU A 1 71 ? -0.318 1.253 8.298 1.00 82.75 71 LEU A O 1
ATOM 564 N N . PRO A 1 72 ? -1.225 2.634 9.842 1.00 82.81 72 PRO A N 1
ATOM 565 C CA . PRO A 1 72 ? -0.931 3.831 9.076 1.00 82.81 72 PRO A CA 1
ATOM 566 C C . PRO A 1 72 ? 0.575 4.057 8.895 1.00 82.81 72 PRO A C 1
ATOM 568 O O . PRO A 1 72 ? 1.353 3.840 9.827 1.00 82.81 72 PRO A O 1
ATOM 571 N N . ASP A 1 73 ? 0.956 4.554 7.720 1.00 77.06 73 ASP A N 1
ATOM 572 C CA . ASP A 1 73 ? 2.237 5.218 7.476 1.00 77.06 73 ASP A CA 1
ATOM 573 C C . ASP A 1 73 ? 1.983 6.731 7.407 1.00 77.06 73 ASP A C 1
ATOM 575 O O . ASP A 1 73 ? 1.369 7.249 6.467 1.00 77.06 73 ASP A O 1
ATOM 579 N N . GLY A 1 74 ? 2.364 7.437 8.474 1.00 82.25 74 GLY A N 1
ATOM 580 C CA . GLY A 1 74 ? 1.932 8.814 8.707 1.00 82.25 74 GLY A CA 1
ATOM 581 C C . GLY A 1 74 ? 0.405 8.918 8.799 1.00 82.25 74 GLY A C 1
ATOM 582 O O . GLY A 1 74 ? -0.223 8.242 9.612 1.00 82.25 74 GLY A O 1
ATOM 583 N N . ASP A 1 75 ? -0.188 9.760 7.949 1.00 85.81 75 ASP A N 1
ATOM 584 C CA . ASP A 1 75 ? -1.639 9.991 7.906 1.00 85.81 75 ASP A CA 1
ATOM 585 C C . ASP A 1 75 ? -2.380 9.060 6.932 1.00 85.81 75 ASP A C 1
ATOM 587 O O . ASP A 1 75 ? -3.598 9.179 6.780 1.00 85.81 75 ASP A O 1
ATOM 591 N N . LEU A 1 76 ? -1.674 8.160 6.241 1.00 89.44 76 LEU A N 1
ATOM 592 C CA . LEU A 1 76 ? -2.247 7.255 5.246 1.00 89.44 76 LEU A CA 1
ATOM 593 C C . LEU A 1 76 ? -2.359 5.844 5.796 1.00 89.44 76 LEU A C 1
ATOM 595 O O . LEU A 1 76 ? -1.451 5.362 6.458 1.00 89.44 76 LEU A O 1
ATOM 599 N N . PHE A 1 77 ? -3.445 5.149 5.475 1.00 91.81 77 PHE A N 1
ATOM 600 C CA . PHE A 1 77 ? -3.613 3.745 5.828 1.00 91.81 77 PHE A CA 1
ATOM 601 C C . PHE A 1 77 ? -4.201 2.945 4.672 1.00 91.81 77 PHE A C 1
ATOM 603 O O . PHE A 1 77 ? -5.073 3.420 3.933 1.00 91.81 77 PHE A O 1
ATOM 610 N N . ALA A 1 78 ? -3.733 1.706 4.539 1.00 93.69 78 ALA A N 1
ATOM 611 C CA . ALA A 1 78 ? -4.334 0.731 3.649 1.00 93.69 78 ALA A CA 1
ATOM 612 C C . ALA A 1 78 ? -5.529 0.064 4.335 1.00 93.69 78 ALA A C 1
ATOM 614 O O . ALA A 1 78 ? -5.495 -0.282 5.519 1.00 93.69 78 ALA A O 1
ATOM 615 N N . ALA A 1 79 ? -6.603 -0.125 3.581 1.00 95.88 79 ALA A N 1
ATOM 616 C CA . ALA A 1 79 ? -7.785 -0.831 4.040 1.00 95.88 79 ALA A CA 1
ATOM 617 C C . ALA A 1 79 ? -8.359 -1.698 2.924 1.00 95.88 79 ALA A C 1
ATOM 619 O O . ALA A 1 79 ? -8.096 -1.474 1.739 1.00 95.88 79 ALA A O 1
ATOM 620 N N . LYS A 1 80 ? -9.168 -2.676 3.321 1.00 97.06 80 LYS A N 1
ATOM 621 C CA . LYS A 1 80 ? -9.870 -3.568 2.408 1.00 97.06 80 LYS A CA 1
ATOM 622 C C . LYS A 1 80 ? -11.380 -3.429 2.554 1.00 97.06 80 LYS A C 1
ATOM 624 O O . LYS A 1 80 ? -11.912 -3.559 3.657 1.00 97.06 80 LYS A O 1
ATOM 629 N N . ASP A 1 81 ? -12.053 -3.212 1.436 1.00 95.69 81 ASP A N 1
ATOM 630 C CA . ASP A 1 81 ? -13.510 -3.259 1.301 1.00 95.69 81 ASP A CA 1
ATOM 631 C C . ASP A 1 81 ? -13.824 -3.739 -0.117 1.00 95.69 81 ASP A C 1
ATOM 633 O O . ASP A 1 81 ? -13.637 -2.981 -1.064 1.00 95.69 81 ASP A O 1
ATOM 637 N N . GLU A 1 82 ? -14.170 -5.021 -0.278 1.00 94.62 82 GLU A N 1
ATOM 638 C CA . GLU A 1 82 ? -14.211 -5.760 -1.559 1.00 94.62 82 GLU A CA 1
ATOM 639 C C . GLU A 1 82 ? -12.852 -5.871 -2.298 1.00 94.62 82 GLU A C 1
ATOM 641 O O . GLU A 1 82 ? -12.512 -6.935 -2.815 1.00 94.62 82 GLU A O 1
ATOM 646 N N . GLY A 1 83 ? -12.027 -4.824 -2.275 1.00 96.81 83 GLY A N 1
ATOM 647 C CA . GLY A 1 83 ? -10.634 -4.778 -2.710 1.00 96.81 83 GLY A CA 1
ATOM 648 C C . GLY A 1 83 ? -9.804 -3.868 -1.804 1.00 96.81 83 GLY A C 1
ATOM 649 O O . GLY A 1 83 ? -10.327 -3.176 -0.931 1.00 96.81 83 GLY A O 1
ATOM 650 N N . TRP A 1 84 ? -8.491 -3.870 -1.989 1.00 97.06 84 TRP A N 1
ATOM 651 C CA . TRP A 1 84 ? -7.568 -2.996 -1.277 1.00 97.06 84 TRP A CA 1
ATOM 652 C C . TRP A 1 84 ? -7.518 -1.600 -1.885 1.00 97.06 84 TRP A C 1
ATOM 654 O O . TRP A 1 84 ? -7.596 -1.428 -3.105 1.00 97.06 84 TRP A O 1
ATOM 664 N N . GLY A 1 85 ? -7.357 -0.614 -1.009 1.00 95.88 85 GLY A N 1
ATOM 665 C CA . GLY A 1 85 ? -7.197 0.798 -1.321 1.00 95.88 85 GLY A CA 1
ATOM 666 C C . GLY A 1 85 ? -6.475 1.523 -0.186 1.00 95.88 85 GLY A C 1
ATOM 667 O O . GLY A 1 85 ? -6.199 0.942 0.863 1.00 95.88 85 GLY A O 1
ATOM 668 N N . VAL A 1 86 ? -6.174 2.800 -0.404 1.00 95.06 86 VAL A N 1
ATOM 669 C CA . VAL A 1 86 ? -5.450 3.662 0.540 1.00 95.06 86 VAL A CA 1
ATOM 670 C C . VAL A 1 86 ? -6.221 4.957 0.714 1.00 95.06 86 VAL A C 1
ATOM 672 O O . VAL A 1 86 ? -6.710 5.545 -0.257 1.00 95.06 86 VAL A O 1
ATOM 675 N N . MET A 1 87 ? -6.333 5.417 1.951 1.00 93.94 87 MET A N 1
ATOM 676 C CA . MET A 1 87 ? -6.985 6.679 2.287 1.00 93.94 87 MET A CA 1
ATOM 677 C C . MET A 1 87 ? -6.203 7.392 3.379 1.00 93.94 87 MET A C 1
ATOM 679 O O . MET A 1 87 ? -5.388 6.774 4.061 1.00 93.94 87 MET A O 1
ATOM 683 N N . ASP A 1 88 ? -6.484 8.678 3.558 1.00 92.31 88 ASP A N 1
ATOM 684 C CA . ASP A 1 88 ? -6.062 9.382 4.765 1.00 92.31 88 ASP A CA 1
ATOM 685 C C . ASP A 1 88 ? -7.074 9.258 5.908 1.00 92.31 88 ASP A C 1
ATOM 687 O O . ASP A 1 88 ? -8.215 8.818 5.729 1.00 92.31 88 ASP A O 1
ATOM 691 N N . LEU A 1 89 ? -6.639 9.650 7.105 1.00 90.50 89 LEU A N 1
ATOM 692 C CA . LEU A 1 89 ? -7.439 9.651 8.331 1.00 90.50 89 LEU A CA 1
ATOM 693 C C . LEU A 1 89 ? -8.646 10.603 8.278 1.00 90.50 89 LEU A C 1
ATOM 695 O O . LEU A 1 89 ? -9.604 10.408 9.027 1.00 90.50 89 LEU A O 1
ATOM 699 N N . GLU A 1 90 ? -8.664 11.580 7.363 1.00 90.50 90 GLU A N 1
ATOM 700 C CA . GLU A 1 90 ? -9.858 12.388 7.069 1.00 90.50 90 GLU A CA 1
ATOM 701 C C . GLU A 1 90 ? -10.870 11.658 6.168 1.00 90.50 90 GLU A C 1
ATOM 703 O O . GLU A 1 90 ? -11.963 12.167 5.907 1.00 90.50 90 GLU A O 1
ATOM 708 N N . GLY A 1 91 ? -10.527 10.461 5.690 1.00 88.50 91 GLY A N 1
ATOM 709 C CA . GLY A 1 91 ? -11.357 9.637 4.823 1.00 88.50 91 GLY A CA 1
ATOM 710 C C . GLY A 1 91 ? -11.274 10.009 3.343 1.00 88.50 91 GLY A C 1
ATOM 711 O O . GLY A 1 91 ? -12.123 9.561 2.567 1.00 88.50 91 GLY A O 1
ATOM 712 N N . ARG A 1 92 ? -10.289 10.813 2.919 1.00 91.81 92 ARG A N 1
ATOM 713 C CA . ARG A 1 92 ? -10.063 11.095 1.496 1.00 91.81 92 ARG A CA 1
ATOM 714 C C . ARG A 1 92 ? -9.354 9.910 0.857 1.00 91.81 92 ARG A C 1
ATOM 716 O O . ARG A 1 92 ? -8.334 9.420 1.335 1.00 91.81 92 ARG A O 1
ATOM 723 N N . MET A 1 93 ? -9.897 9.471 -0.269 1.00 92.88 93 MET A N 1
ATOM 724 C CA . MET A 1 93 ? -9.373 8.343 -1.026 1.00 92.88 93 MET A CA 1
ATOM 725 C C . MET A 1 93 ? -8.128 8.742 -1.818 1.00 92.88 93 MET A C 1
ATOM 727 O O . MET A 1 93 ? -8.181 9.668 -2.625 1.00 92.88 93 MET A O 1
ATOM 731 N N . ARG A 1 94 ? -7.021 8.028 -1.593 1.00 92.81 94 ARG A N 1
ATOM 732 C CA . ARG A 1 94 ? -5.767 8.153 -2.358 1.00 92.81 94 ARG A CA 1
ATOM 733 C C . ARG A 1 94 ? -5.659 7.079 -3.425 1.00 92.81 94 ARG A C 1
ATOM 735 O O . ARG A 1 94 ? -5.321 7.373 -4.566 1.00 92.81 94 ARG A O 1
ATOM 742 N N . LEU A 1 95 ? -6.047 5.860 -3.067 1.00 94.69 95 LEU A N 1
ATOM 743 C CA . LEU A 1 95 ? -6.092 4.717 -3.960 1.00 94.69 95 LEU A CA 1
ATOM 744 C C . LEU A 1 95 ? -7.448 4.005 -3.795 1.00 94.69 95 LEU A C 1
ATOM 746 O O . LEU A 1 95 ? -7.801 3.650 -2.669 1.00 94.69 95 LEU A O 1
ATOM 750 N N . PRO A 1 96 ? -8.231 3.809 -4.871 1.00 95.56 96 PRO A N 1
ATOM 751 C CA . PRO A 1 96 ? -9.554 3.195 -4.779 1.00 95.56 96 PRO A CA 1
ATOM 752 C C . PRO A 1 96 ? -9.494 1.712 -4.403 1.00 95.56 96 PRO A C 1
ATOM 754 O O . PRO A 1 96 ? -8.552 1.018 -4.781 1.00 95.56 96 PRO A O 1
ATOM 757 N N . PHE A 1 97 ? -10.546 1.226 -3.733 1.00 96.38 97 PHE A N 1
ATOM 758 C CA . PHE A 1 97 ? -10.737 -0.178 -3.351 1.00 96.38 97 PHE A CA 1
ATOM 759 C C . PHE A 1 97 ? -11.013 -1.069 -4.566 1.00 96.38 97 PHE A C 1
ATOM 761 O O . PHE A 1 97 ? -12.154 -1.388 -4.883 1.00 96.38 97 PHE A O 1
ATOM 768 N N . ARG A 1 98 ? -9.964 -1.415 -5.310 1.00 96.19 98 ARG A N 1
ATOM 769 C CA . ARG A 1 98 ? -10.079 -2.244 -6.525 1.00 96.19 98 ARG A CA 1
ATOM 770 C C . ARG A 1 98 ? -8.895 -3.177 -6.756 1.00 96.19 98 ARG A C 1
ATOM 772 O O . ARG A 1 98 ? -8.822 -3.798 -7.812 1.00 96.19 98 ARG A O 1
ATOM 779 N N . TYR A 1 99 ? -7.941 -3.202 -5.830 1.00 96.19 99 TYR A N 1
ATOM 780 C CA . TYR A 1 99 ? -6.723 -3.993 -5.954 1.00 96.19 99 TYR A CA 1
ATOM 781 C C . TYR A 1 99 ? -6.846 -5.284 -5.147 1.00 96.19 99 TYR A C 1
ATOM 783 O O . TYR A 1 99 ? -7.438 -5.307 -4.072 1.00 96.19 99 TYR A O 1
ATOM 791 N N . ASP A 1 100 ? -6.280 -6.367 -5.657 1.00 95.38 100 ASP A N 1
ATOM 792 C CA . ASP A 1 100 ? -6.309 -7.674 -4.999 1.00 95.38 100 ASP A CA 1
ATOM 793 C C . ASP A 1 100 ? -5.324 -7.729 -3.823 1.00 95.38 100 ASP A C 1
ATOM 795 O O . ASP A 1 100 ? -5.570 -8.420 -2.831 1.00 95.38 100 ASP A O 1
ATOM 799 N N . ALA A 1 101 ? -4.225 -6.974 -3.925 1.00 92.75 101 ALA A N 1
ATOM 800 C CA . ALA A 1 101 ? -3.207 -6.821 -2.891 1.00 92.75 101 ALA A CA 1
ATOM 801 C C . ALA A 1 101 ? -2.462 -5.482 -3.030 1.00 92.75 101 ALA A C 1
ATOM 803 O O . ALA A 1 101 ? -2.387 -4.910 -4.123 1.00 92.75 101 ALA A O 1
ATOM 804 N N . LEU A 1 102 ? -1.880 -5.016 -1.926 1.00 91.31 102 LEU A N 1
ATOM 805 C CA . LEU A 1 102 ? -0.917 -3.918 -1.883 1.00 91.31 102 LEU A CA 1
ATOM 806 C C . LEU A 1 102 ? 0.396 -4.447 -1.316 1.00 91.31 102 LEU A C 1
ATOM 808 O O . LEU A 1 102 ? 0.392 -5.230 -0.374 1.00 91.31 102 LEU A O 1
ATOM 812 N N . GLU A 1 103 ? 1.501 -4.000 -1.892 1.00 87.25 103 GLU A N 1
ATOM 813 C CA . GLU A 1 103 ? 2.850 -4.281 -1.420 1.00 87.25 103 GLU A CA 1
ATOM 814 C C . GLU A 1 103 ? 3.515 -2.934 -1.123 1.00 87.25 103 GLU A C 1
ATOM 816 O O . GLU A 1 103 ? 3.941 -2.206 -2.030 1.00 87.25 103 GLU A O 1
ATOM 821 N N . LEU A 1 104 ? 3.513 -2.560 0.157 1.00 81.75 104 LEU A N 1
ATOM 822 C CA . LEU A 1 104 ? 4.031 -1.279 0.632 1.00 81.75 104 LEU A CA 1
ATOM 823 C C . LEU A 1 104 ? 5.559 -1.336 0.733 1.00 81.75 104 LEU A C 1
ATOM 825 O O . LEU A 1 104 ? 6.105 -2.289 1.287 1.00 81.75 104 LEU A O 1
ATOM 829 N N . HIS A 1 105 ? 6.252 -0.316 0.218 1.00 73.75 105 HIS A N 1
ATOM 830 C CA . HIS A 1 105 ? 7.723 -0.205 0.269 1.00 73.75 105 HIS A CA 1
ATOM 831 C C . HIS A 1 105 ? 8.478 -1.432 -0.290 1.00 73.75 105 HIS A C 1
ATOM 833 O O . HIS A 1 105 ? 9.543 -1.802 0.204 1.00 73.75 105 HIS A O 1
ATOM 839 N N . ALA A 1 106 ? 7.908 -2.101 -1.295 1.00 61.66 106 ALA A N 1
ATOM 840 C CA . ALA A 1 106 ? 8.271 -3.467 -1.683 1.00 61.66 106 ALA A CA 1
ATOM 841 C C . ALA A 1 106 ? 9.093 -3.562 -2.979 1.00 61.66 106 ALA A C 1
ATOM 843 O O . ALA A 1 106 ? 8.971 -4.523 -3.742 1.00 61.66 106 ALA A O 1
ATOM 844 N N . CYS A 1 107 ? 9.919 -2.562 -3.282 1.00 61.94 107 CYS A N 1
ATOM 845 C CA . CYS A 1 107 ? 10.699 -2.575 -4.517 1.00 61.94 107 CYS A CA 1
ATOM 846 C C . CYS A 1 107 ? 11.924 -3.508 -4.340 1.00 61.94 107 CYS A C 1
ATOM 848 O O . CYS A 1 107 ? 12.880 -3.178 -3.643 1.00 61.94 107 CYS A O 1
ATOM 850 N N . ALA A 1 108 ? 11.866 -4.713 -4.928 1.00 58.88 108 ALA A N 1
ATOM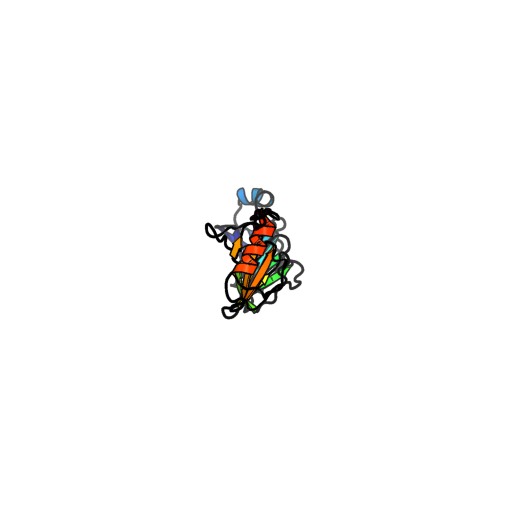 851 C CA . ALA A 1 108 ? 12.848 -5.787 -4.738 1.00 58.88 108 ALA A CA 1
ATOM 852 C C . ALA A 1 108 ? 14.258 -5.388 -5.217 1.00 58.88 108 ALA A C 1
ATOM 854 O O . ALA A 1 108 ? 14.434 -4.940 -6.348 1.00 58.88 108 ALA A O 1
ATOM 855 N N . ASP A 1 109 ? 15.273 -5.584 -4.371 1.00 58.69 109 ASP A N 1
ATOM 856 C CA . ASP A 1 109 ? 16.686 -5.393 -4.718 1.00 58.69 109 ASP A CA 1
ATOM 857 C C . ASP A 1 109 ? 17.124 -6.513 -5.659 1.00 58.69 109 ASP A C 1
ATOM 859 O O . ASP A 1 109 ? 17.055 -7.691 -5.293 1.00 58.69 109 ASP A O 1
ATOM 863 N N . GLY A 1 110 ? 17.565 -6.134 -6.861 1.00 53.75 110 GLY A N 1
ATOM 864 C CA . GLY A 1 110 ? 18.003 -7.056 -7.906 1.00 53.75 110 GLY A CA 1
ATOM 865 C C . GLY A 1 110 ? 19.288 -7.823 -7.573 1.00 53.75 110 GLY A C 1
ATOM 866 O O . GLY A 1 110 ? 19.649 -8.729 -8.324 1.00 53.75 110 GLY A O 1
ATOM 867 N N . GLU A 1 111 ? 19.975 -7.490 -6.472 1.00 57.06 111 GLU A N 1
ATOM 868 C CA . GLU A 1 111 ? 21.207 -8.160 -6.035 1.00 57.06 111 GLU A CA 1
ATOM 869 C C . GLU A 1 111 ? 21.000 -9.171 -4.892 1.00 57.06 111 GLU A C 1
ATOM 871 O O . GLU A 1 111 ? 21.641 -10.224 -4.897 1.00 57.06 111 GLU A O 1
ATOM 876 N N . THR A 1 112 ? 20.122 -8.894 -3.917 1.00 53.66 112 THR A N 1
ATOM 877 C CA . THR A 1 112 ? 20.035 -9.696 -2.674 1.00 53.66 112 THR A CA 1
ATOM 878 C C . THR A 1 112 ? 18.634 -10.168 -2.269 1.00 53.66 112 THR A C 1
ATOM 880 O O . THR A 1 112 ? 18.518 -11.076 -1.444 1.00 53.66 112 THR A O 1
ATOM 883 N N . GLY A 1 113 ? 17.571 -9.635 -2.878 1.00 52.38 113 GLY A N 1
ATOM 884 C CA . GLY A 1 113 ? 16.200 -9.846 -2.414 1.00 52.38 113 GLY A CA 1
ATOM 885 C C . GLY A 1 113 ? 15.807 -8.935 -1.238 1.00 52.38 113 GLY A C 1
ATOM 886 O O . GLY A 1 113 ? 16.572 -8.716 -0.308 1.00 52.38 113 GLY A O 1
ATOM 887 N N . TRP A 1 114 ? 14.575 -8.415 -1.336 1.00 54.16 114 TRP A N 1
ATOM 888 C CA . TRP A 1 114 ? 13.789 -7.589 -0.395 1.00 54.16 114 TRP A CA 1
ATOM 889 C C . TRP A 1 114 ? 14.524 -6.514 0.436 1.00 54.16 114 TRP A C 1
ATOM 891 O O . TRP A 1 114 ? 14.818 -6.736 1.612 1.00 54.16 114 TRP A O 1
ATOM 901 N N . PRO A 1 115 ? 14.695 -5.281 -0.070 1.00 51.59 115 PRO A N 1
ATOM 902 C CA . PRO A 1 115 ? 14.912 -4.131 0.782 1.00 51.59 115 PRO A CA 1
ATOM 903 C C . PRO A 1 115 ? 13.543 -3.599 1.232 1.00 51.59 115 PRO A C 1
ATOM 905 O O . PRO A 1 115 ? 12.742 -3.139 0.429 1.00 51.59 115 PRO A O 1
ATOM 908 N N . LEU A 1 116 ? 13.275 -3.660 2.534 1.00 55.88 116 LEU A N 1
ATOM 909 C CA . LEU A 1 116 ? 12.178 -2.928 3.166 1.00 55.88 116 LEU A CA 1
ATOM 910 C C . LEU A 1 116 ? 12.737 -1.584 3.629 1.00 55.88 116 LEU A C 1
ATOM 912 O O . LEU A 1 116 ? 13.144 -1.439 4.784 1.00 55.88 116 LEU A O 1
ATOM 916 N N . THR A 1 117 ? 12.837 -0.612 2.721 1.00 60.88 117 THR A N 1
ATOM 917 C CA . THR A 1 117 ? 13.158 0.761 3.123 1.00 60.88 117 THR A CA 1
ATOM 918 C C . THR A 1 117 ? 11.944 1.643 2.900 1.00 60.88 117 THR A C 1
ATOM 920 O O . THR A 1 117 ? 11.384 1.651 1.813 1.00 60.88 117 THR A O 1
ATOM 923 N N . ALA A 1 118 ? 11.569 2.452 3.895 1.00 60.44 118 ALA A N 1
ATOM 924 C CA . ALA A 1 118 ? 10.477 3.429 3.772 1.00 60.44 118 ALA A CA 1
ATOM 925 C C . ALA A 1 118 ? 10.691 4.454 2.630 1.00 60.44 118 ALA A C 1
ATOM 927 O O . ALA A 1 118 ? 9.804 5.233 2.297 1.00 60.44 118 ALA A O 1
ATOM 928 N N . ALA A 1 119 ? 11.885 4.472 2.026 1.00 61.50 119 ALA A N 1
ATOM 929 C CA . ALA A 1 119 ? 12.208 5.282 0.860 1.00 61.50 119 ALA A CA 1
ATOM 930 C C . ALA A 1 119 ? 11.762 4.654 -0.473 1.00 61.50 119 ALA A C 1
ATOM 932 O O . ALA A 1 119 ? 11.834 5.337 -1.496 1.00 61.50 119 ALA A O 1
ATOM 933 N N . ASP A 1 120 ? 11.353 3.385 -0.473 1.00 71.50 120 ASP A N 1
ATOM 934 C CA . ASP A 1 120 ? 10.925 2.674 -1.669 1.00 71.50 120 ASP A CA 1
ATOM 935 C C . ASP A 1 120 ? 9.439 2.901 -1.965 1.00 71.50 120 ASP A C 1
ATOM 937 O O . ASP A 1 120 ? 8.598 3.078 -1.079 1.00 71.50 120 ASP A O 1
ATOM 941 N N . CYS A 1 121 ? 9.146 2.881 -3.257 1.00 78.94 121 CYS A N 1
ATOM 942 C CA . CYS A 1 121 ? 7.831 2.872 -3.857 1.00 78.94 121 CYS A CA 1
ATOM 943 C C . CYS A 1 121 ? 6.951 1.743 -3.335 1.00 78.94 121 CYS A C 1
ATOM 945 O O . CYS A 1 121 ? 7.418 0.684 -2.915 1.00 78.94 121 CYS A O 1
ATOM 947 N N . SER A 1 122 ? 5.648 1.957 -3.466 1.00 88.12 122 SER A N 1
ATOM 948 C CA . SER A 1 122 ? 4.654 0.917 -3.234 1.00 88.12 122 SER A CA 1
ATOM 949 C C . SER A 1 122 ? 4.122 0.401 -4.561 1.00 88.12 122 SER A C 1
ATOM 951 O O . SER A 1 122 ? 4.203 1.065 -5.596 1.00 88.12 122 SER A O 1
ATOM 953 N N . CYS A 1 123 ? 3.570 -0.800 -4.539 1.00 91.19 123 CYS A N 1
ATOM 954 C CA . CYS A 1 123 ? 2.960 -1.415 -5.703 1.00 91.19 123 CYS A CA 1
ATOM 955 C C . CYS A 1 123 ? 1.581 -1.957 -5.342 1.00 91.19 123 CYS A C 1
ATOM 957 O O . CYS A 1 123 ? 1.340 -2.390 -4.218 1.00 91.19 123 CYS A O 1
ATOM 959 N N . ALA A 1 124 ? 0.675 -1.948 -6.311 1.00 93.31 124 ALA A N 1
ATOM 960 C CA . ALA A 1 124 ? -0.640 -2.553 -6.176 1.00 93.31 124 ALA A CA 1
ATOM 961 C C . ALA A 1 124 ? -0.826 -3.649 -7.222 1.00 93.31 124 ALA A C 1
ATOM 963 O O . ALA A 1 124 ? -0.470 -3.467 -8.388 1.00 93.31 124 ALA A O 1
ATOM 964 N N . LEU A 1 125 ? -1.389 -4.780 -6.811 1.00 94.50 125 LEU A N 1
ATOM 965 C CA . LEU A 1 125 ? -1.685 -5.905 -7.688 1.00 94.50 125 LEU A CA 1
ATOM 966 C C . LEU A 1 125 ? -3.169 -5.900 -8.037 1.00 94.50 125 LEU A C 1
ATOM 968 O O . LEU A 1 125 ? -4.019 -5.790 -7.154 1.00 94.50 125 LEU A O 1
ATOM 972 N N . ARG A 1 126 ? -3.486 -6.061 -9.318 1.00 94.94 126 ARG A N 1
ATOM 973 C CA . ARG A 1 126 ? -4.854 -6.270 -9.784 1.00 94.94 126 ARG A CA 1
ATOM 974 C C . ARG A 1 126 ? -4.860 -7.188 -10.993 1.00 94.94 126 ARG A C 1
ATOM 976 O O . ARG A 1 126 ? -4.177 -6.905 -11.968 1.00 94.94 126 ARG A O 1
ATOM 983 N N . GLU A 1 127 ? -5.618 -8.276 -10.938 1.00 93.31 127 GLU A N 1
ATOM 984 C CA . GLU A 1 127 ? -5.805 -9.213 -12.057 1.00 93.31 127 GLU A CA 1
ATOM 985 C C . GLU A 1 127 ? -4.463 -9.727 -12.637 1.00 93.31 127 GLU A C 1
ATOM 987 O O . GLU A 1 127 ? -4.297 -9.922 -13.840 1.00 93.31 127 GLU A O 1
ATOM 992 N N . GLY A 1 128 ? -3.461 -9.923 -11.769 1.00 90.88 128 GLY A N 1
ATOM 993 C CA . GLY A 1 128 ? -2.112 -10.357 -12.159 1.00 90.88 128 GLY A CA 1
ATOM 994 C C . GLY A 1 128 ? -1.235 -9.267 -12.792 1.00 90.88 128 GLY A C 1
ATOM 995 O O . GLY A 1 128 ? -0.145 -9.566 -13.280 1.00 90.88 128 GLY A O 1
ATOM 996 N N . LYS A 1 129 ? -1.693 -8.012 -12.792 1.00 94.38 129 LYS A N 1
ATOM 997 C CA . LYS A 1 129 ? -0.967 -6.832 -13.263 1.00 94.38 129 LYS A CA 1
ATOM 998 C C . LYS A 1 129 ? -0.525 -5.951 -12.111 1.00 94.38 129 LYS A C 1
ATOM 1000 O O . LYS A 1 129 ? -1.228 -5.821 -11.111 1.00 94.38 129 LYS A O 1
ATOM 1005 N N . ILE A 1 130 ? 0.635 -5.326 -12.275 1.00 94.12 130 ILE A N 1
ATOM 1006 C CA . ILE A 1 130 ? 1.242 -4.496 -11.237 1.00 94.12 130 ILE A CA 1
ATOM 1007 C C . ILE A 1 130 ? 1.062 -3.025 -11.594 1.00 94.12 130 ILE A C 1
ATOM 1009 O O . ILE A 1 130 ? 1.273 -2.608 -12.731 1.00 94.12 130 ILE A O 1
ATOM 1013 N N . THR A 1 131 ? 0.679 -2.237 -10.600 1.00 95.00 131 THR A N 1
ATOM 1014 C CA . THR A 1 131 ? 0.643 -0.781 -10.665 1.00 95.00 131 THR A CA 1
ATOM 1015 C C . THR A 1 131 ? 1.742 -0.225 -9.775 1.00 95.00 131 THR A C 1
ATOM 1017 O O . THR A 1 131 ? 1.738 -0.487 -8.574 1.00 95.00 131 THR A O 1
ATOM 1020 N N . LEU A 1 132 ? 2.664 0.547 -10.346 1.00 93.19 132 LEU A N 1
ATOM 1021 C CA . LEU A 1 132 ? 3.650 1.307 -9.584 1.00 93.19 132 LEU A CA 1
ATOM 1022 C C . LEU A 1 132 ? 2.973 2.533 -8.969 1.00 93.19 132 LEU A C 1
ATOM 1024 O O . LEU A 1 132 ? 2.350 3.324 -9.683 1.00 93.19 132 LEU A O 1
ATOM 1028 N N . LEU A 1 133 ? 3.138 2.705 -7.662 1.00 92.12 133 LEU A N 1
ATOM 1029 C CA . LEU A 1 133 ? 2.660 3.855 -6.908 1.00 92.12 133 LEU A CA 1
ATOM 1030 C C . LEU A 1 133 ? 3.844 4.715 -6.461 1.00 92.12 133 LEU A C 1
ATOM 1032 O O . LEU A 1 133 ? 4.912 4.201 -6.120 1.00 92.12 133 LEU A O 1
ATOM 1036 N N . ASN A 1 134 ? 3.642 6.030 -6.428 1.00 88.38 134 ASN A N 1
ATOM 1037 C CA . ASN A 1 134 ? 4.579 6.927 -5.754 1.00 88.38 134 ASN A CA 1
ATOM 1038 C C . ASN A 1 134 ? 4.370 6.912 -4.224 1.00 88.38 134 ASN A C 1
ATOM 1040 O O . ASN A 1 134 ? 3.487 6.223 -3.711 1.00 88.38 134 ASN A O 1
ATOM 1044 N N . GLN A 1 135 ? 5.151 7.709 -3.492 1.00 82.44 135 GLN A N 1
ATOM 1045 C CA . GLN A 1 135 ? 5.043 7.842 -2.027 1.00 82.44 135 GLN A CA 1
ATOM 1046 C C . GLN A 1 135 ? 3.686 8.374 -1.527 1.00 82.44 135 GLN A C 1
ATOM 1048 O O . GLN A 1 135 ? 3.348 8.191 -0.365 1.00 82.44 135 GLN A O 1
ATOM 1053 N N . GLU A 1 136 ? 2.892 9.010 -2.389 1.00 83.88 136 GLU A N 1
ATOM 1054 C CA . GLU A 1 136 ? 1.538 9.477 -2.059 1.00 83.88 136 GLU A CA 1
ATOM 1055 C C . GLU A 1 136 ? 0.454 8.451 -2.434 1.00 83.88 136 GLU A C 1
ATOM 1057 O O . GLU A 1 136 ? -0.737 8.764 -2.397 1.00 83.88 136 GLU A O 1
ATOM 1062 N N . PHE A 1 137 ? 0.854 7.234 -2.818 1.00 87.81 137 PHE A N 1
ATOM 1063 C CA . PHE A 1 137 ? -0.021 6.166 -3.308 1.00 87.81 137 PHE A CA 1
ATOM 1064 C C . PHE A 1 137 ? -0.783 6.509 -4.593 1.00 87.81 137 PHE A C 1
ATOM 1066 O O . PHE A 1 137 ? -1.756 5.840 -4.946 1.00 87.81 137 PHE A O 1
ATOM 1073 N N . CYS A 1 138 ? -0.322 7.518 -5.333 1.00 88.94 138 CYS A N 1
ATOM 1074 C CA . CYS A 1 138 ? -0.862 7.844 -6.643 1.00 88.94 138 CYS A CA 1
ATOM 1075 C C . CYS A 1 138 ? -0.321 6.849 -7.688 1.00 88.94 138 CYS A C 1
ATOM 1077 O O . CYS A 1 138 ? 0.901 6.667 -7.764 1.00 88.94 138 CYS A O 1
ATOM 1079 N N . PRO A 1 139 ? -1.187 6.238 -8.523 1.00 92.75 139 PRO A N 1
ATOM 1080 C CA . PRO A 1 139 ? -0.755 5.422 -9.654 1.00 92.75 139 PRO A CA 1
ATOM 1081 C C . PRO A 1 139 ? 0.125 6.214 -10.622 1.00 92.75 139 PRO A C 1
ATOM 1083 O O . PRO A 1 139 ? -0.283 7.255 -11.134 1.00 92.75 139 PRO A O 1
ATOM 1086 N N . VAL A 1 140 ? 1.332 5.710 -10.872 1.00 93.12 140 VAL A N 1
ATOM 1087 C CA . VAL A 1 140 ? 2.281 6.281 -11.840 1.00 93.12 140 VAL A CA 1
ATOM 1088 C C . VAL A 1 140 ? 2.243 5.494 -13.142 1.00 93.12 140 VAL A C 1
ATOM 1090 O O . VAL A 1 140 ? 2.114 6.077 -14.218 1.00 93.12 140 VAL A O 1
ATOM 1093 N N . TRP A 1 141 ? 2.327 4.167 -13.042 1.00 93.69 141 TRP A N 1
ATOM 1094 C CA . TRP A 1 141 ? 2.210 3.257 -14.176 1.00 93.69 141 TRP A CA 1
ATOM 1095 C C . TRP A 1 141 ? 1.367 2.055 -13.803 1.00 93.69 141 TRP A C 1
ATOM 1097 O O . TRP A 1 141 ? 1.683 1.353 -12.849 1.00 93.69 141 TRP A O 1
ATOM 1107 N N . GLU A 1 142 ? 0.321 1.819 -14.583 1.00 93.50 142 GLU A N 1
ATOM 1108 C CA . GLU A 1 142 ? -0.568 0.665 -14.468 1.00 93.50 142 GLU A CA 1
ATOM 1109 C C . GLU A 1 142 ? -0.147 -0.430 -15.470 1.00 93.50 142 GLU A C 1
ATOM 1111 O O . GLU A 1 142 ? 0.619 -0.186 -16.406 1.00 93.50 142 GLU A O 1
ATOM 1116 N N . ASP A 1 143 ? -0.649 -1.647 -15.268 1.00 93.31 143 ASP A N 1
ATOM 1117 C CA . ASP A 1 143 ? -0.495 -2.787 -16.182 1.00 93.31 143 ASP A CA 1
ATOM 1118 C C . ASP A 1 143 ? 0.934 -3.310 -16.424 1.00 93.31 143 ASP A C 1
ATOM 1120 O O . ASP A 1 143 ? 1.202 -3.996 -17.422 1.00 93.31 143 ASP A O 1
ATOM 1124 N N . LEU A 1 144 ? 1.849 -3.073 -15.481 1.00 94.69 144 LEU A N 1
ATOM 1125 C CA . LEU A 1 144 ? 3.198 -3.633 -15.521 1.00 94.69 144 LEU A CA 1
ATOM 1126 C C . LEU A 1 144 ? 3.153 -5.167 -15.480 1.00 94.69 144 LEU A C 1
ATOM 1128 O O . LEU A 1 144 ? 2.332 -5.788 -14.799 1.00 94.69 144 LEU A O 1
ATOM 1132 N N . THR A 1 145 ? 4.052 -5.787 -16.245 1.00 94.12 145 THR A N 1
ATOM 1133 C CA . THR A 1 145 ? 4.100 -7.248 -16.433 1.00 94.12 145 THR A CA 1
ATOM 1134 C C . THR A 1 145 ? 5.015 -7.968 -15.451 1.00 94.12 145 THR A C 1
ATOM 1136 O O . THR A 1 145 ? 5.020 -9.195 -15.427 1.00 94.12 145 THR A O 1
ATOM 1139 N N . ALA A 1 146 ? 5.821 -7.227 -14.695 1.00 89.94 146 ALA A N 1
ATOM 1140 C CA . ALA A 1 146 ? 6.732 -7.756 -13.691 1.00 89.94 146 ALA A CA 1
ATOM 1141 C C . ALA A 1 146 ? 6.933 -6.725 -12.575 1.00 89.94 146 ALA A C 1
ATOM 1143 O O . ALA A 1 146 ? 6.691 -5.531 -12.778 1.00 89.94 146 ALA A O 1
ATOM 1144 N N . TRP A 1 147 ? 7.372 -7.204 -11.412 1.00 88.31 147 TRP A N 1
ATOM 1145 C CA . TRP A 1 147 ? 7.742 -6.353 -10.286 1.00 88.31 147 TRP A CA 1
ATOM 1146 C C . TRP A 1 147 ? 8.886 -5.411 -10.676 1.00 88.31 147 TRP A C 1
ATOM 1148 O O . TRP A 1 147 ? 9.799 -5.852 -11.377 1.00 88.31 147 TRP A O 1
ATOM 1158 N N . PRO A 1 148 ? 8.852 -4.132 -10.253 1.00 89.31 148 PRO A N 1
ATOM 1159 C CA . PRO A 1 148 ? 9.973 -3.224 -10.452 1.00 89.31 148 PRO A CA 1
ATOM 1160 C C . PRO A 1 148 ? 11.253 -3.781 -9.823 1.00 89.31 148 PRO A C 1
ATOM 1162 O O . PRO A 1 148 ? 11.262 -4.158 -8.651 1.00 89.31 148 PRO A O 1
ATOM 1165 N 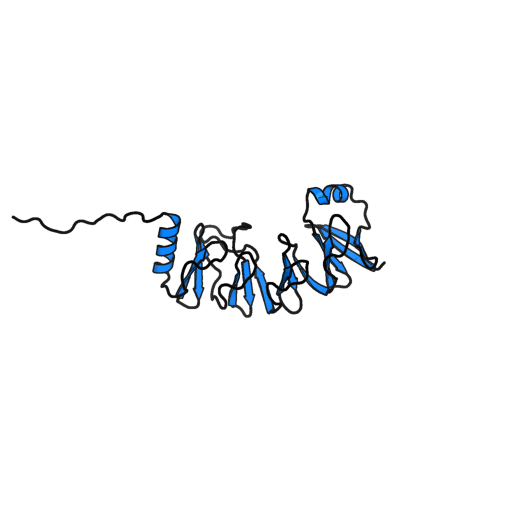N . GLU A 1 149 ? 12.335 -3.806 -10.596 1.00 86.94 149 GLU A N 1
ATOM 1166 C CA . GLU A 1 149 ? 13.646 -4.273 -10.139 1.00 86.94 149 GLU A CA 1
ATOM 1167 C C . GLU A 1 149 ? 14.483 -3.073 -9.691 1.00 86.94 149 GLU A C 1
ATOM 1169 O O . GLU A 1 149 ? 14.724 -2.152 -10.477 1.00 86.94 149 GLU A O 1
ATOM 1174 N N . ARG A 1 150 ? 14.934 -3.059 -8.436 1.00 84.38 150 ARG A N 1
ATOM 1175 C CA . ARG A 1 150 ? 15.747 -1.969 -7.894 1.00 84.38 150 ARG A CA 1
ATOM 1176 C C . ARG A 1 150 ? 17.225 -2.160 -8.223 1.00 84.38 150 ARG A C 1
ATOM 1178 O O . ARG A 1 150 ? 17.796 -3.224 -8.011 1.00 84.38 150 ARG A O 1
ATOM 1185 N N . TYR A 1 151 ? 17.840 -1.065 -8.658 1.00 84.94 151 TYR A N 1
ATOM 1186 C CA . TYR A 1 151 ? 19.265 -0.911 -8.927 1.00 84.94 151 TYR A CA 1
ATOM 1187 C C . TYR A 1 151 ? 19.751 0.407 -8.309 1.00 84.94 151 TYR A C 1
ATOM 1189 O O . TYR A 1 151 ? 19.720 1.480 -8.928 1.00 84.94 151 TYR A O 1
ATOM 1197 N N . GLY A 1 152 ? 20.178 0.350 -7.047 1.00 82.88 152 GLY A N 1
ATOM 1198 C CA . GLY A 1 152 ? 20.533 1.543 -6.279 1.00 82.88 152 GLY A CA 1
ATOM 1199 C C . GLY A 1 152 ? 19.310 2.426 -6.010 1.00 82.88 152 GLY A C 1
ATOM 1200 O O . GLY A 1 152 ? 18.365 2.003 -5.346 1.00 82.88 152 GLY A O 1
ATOM 1201 N N . ARG A 1 153 ? 19.327 3.669 -6.508 1.00 86.75 153 ARG A N 1
ATOM 1202 C CA . ARG A 1 153 ? 18.227 4.642 -6.323 1.00 86.75 153 ARG A CA 1
ATOM 1203 C C . ARG A 1 153 ? 17.188 4.628 -7.441 1.00 86.75 153 ARG A C 1
ATOM 1205 O O . ARG A 1 153 ? 16.290 5.470 -7.439 1.00 86.75 153 ARG A O 1
ATOM 1212 N N . TYR A 1 154 ? 17.329 3.720 -8.400 1.00 91.00 154 TYR A N 1
ATOM 1213 C CA . TYR A 1 154 ? 16.478 3.651 -9.578 1.00 91.00 154 TYR A CA 1
ATOM 1214 C C . TYR A 1 154 ? 15.885 2.263 -9.738 1.00 91.00 154 TYR A C 1
ATOM 1216 O O . TYR A 1 154 ? 16.406 1.277 -9.222 1.00 91.00 154 TYR A O 1
ATOM 1224 N N . LEU A 1 155 ? 14.784 2.215 -10.465 1.00 90.62 155 LEU A N 1
ATOM 1225 C CA . LEU A 1 155 ? 13.973 1.041 -10.693 1.00 90.62 155 LEU A CA 1
ATOM 1226 C C . LEU A 1 155 ? 13.877 0.811 -12.187 1.00 90.62 155 LEU A C 1
ATOM 1228 O O . LEU A 1 155 ? 13.604 1.745 -12.947 1.00 90.62 155 LEU A O 1
ATOM 1232 N N . LEU A 1 156 ? 14.043 -0.436 -12.591 1.00 93.06 156 LEU A N 1
ATOM 1233 C CA . LEU A 1 156 ? 13.699 -0.903 -13.917 1.00 93.06 156 LEU A CA 1
ATOM 1234 C C . LEU A 1 156 ? 12.252 -1.401 -13.884 1.00 93.06 156 LEU A C 1
ATOM 1236 O O . LEU A 1 156 ? 11.922 -2.316 -13.133 1.00 93.06 156 LEU A O 1
ATOM 1240 N N . VAL A 1 157 ? 11.389 -0.802 -14.701 1.00 94.31 157 VAL A N 1
ATOM 1241 C CA . VAL A 1 157 ? 9.997 -1.244 -14.866 1.00 94.31 157 VAL A CA 1
ATOM 1242 C C . VAL A 1 157 ? 9.801 -1.887 -16.228 1.00 94.31 157 VAL A C 1
ATOM 1244 O O . VAL A 1 157 ? 10.461 -1.512 -17.201 1.00 94.31 157 VAL A O 1
ATOM 1247 N N . ARG A 1 158 ? 8.865 -2.835 -16.313 1.00 95.12 158 ARG A N 1
ATOM 1248 C CA . ARG A 1 158 ? 8.621 -3.617 -17.527 1.00 95.12 158 ARG A CA 1
ATOM 1249 C C . ARG A 1 158 ? 7.137 -3.688 -17.867 1.00 95.12 158 ARG A C 1
ATOM 1251 O O . ARG A 1 158 ? 6.326 -4.120 -17.048 1.00 95.12 158 ARG A O 1
ATOM 1258 N N . CYS A 1 159 ? 6.812 -3.372 -19.118 1.00 95.44 159 CYS A N 1
ATOM 1259 C CA . CYS A 1 159 ? 5.508 -3.642 -19.714 1.00 95.44 159 CYS A CA 1
ATOM 1260 C C . CYS A 1 159 ? 5.690 -4.441 -21.011 1.00 95.44 159 CYS A C 1
ATOM 1262 O O . CYS A 1 159 ? 6.166 -3.935 -22.027 1.00 95.44 159 CYS A O 1
ATOM 1264 N N . GLY A 1 160 ? 5.359 -5.731 -20.975 1.00 93.88 160 GLY A N 1
ATOM 1265 C CA . GLY A 1 160 ? 5.559 -6.633 -22.106 1.00 93.88 160 GLY A CA 1
ATOM 1266 C C . GLY A 1 160 ? 7.045 -6.804 -22.418 1.00 93.88 160 GLY A C 1
ATOM 1267 O O . GLY A 1 160 ? 7.765 -7.442 -21.650 1.00 93.88 160 GLY A O 1
ATOM 1268 N N . ASN A 1 161 ? 7.495 -6.238 -23.538 1.00 94.81 161 ASN A N 1
ATOM 1269 C CA . ASN A 1 161 ? 8.891 -6.295 -23.993 1.00 94.81 161 ASN A CA 1
ATOM 1270 C C . ASN A 1 161 ? 9.593 -4.928 -23.975 1.00 94.81 161 ASN A C 1
ATOM 1272 O O . ASN A 1 161 ? 10.713 -4.823 -24.464 1.00 94.81 161 ASN A O 1
ATOM 1276 N N . VAL A 1 162 ? 8.939 -3.891 -23.445 1.00 97.12 162 VAL A N 1
ATOM 1277 C CA . VAL A 1 162 ? 9.517 -2.550 -23.311 1.00 97.12 162 VAL A CA 1
ATOM 1278 C C . VAL A 1 162 ? 9.737 -2.195 -21.849 1.00 97.12 162 VAL A C 1
ATOM 1280 O O . VAL A 1 162 ? 9.026 -2.663 -20.953 1.00 97.12 162 VAL A O 1
ATOM 1283 N N . PHE A 1 163 ? 10.743 -1.358 -21.631 1.00 97.44 163 PHE A N 1
ATOM 1284 C CA . PHE A 1 163 ? 11.247 -1.004 -20.316 1.00 97.44 163 PHE A CA 1
ATOM 1285 C C . PHE A 1 163 ? 11.248 0.508 -20.113 1.00 97.44 163 PHE A C 1
ATOM 1287 O O . PHE A 1 163 ? 11.344 1.288 -21.065 1.00 97.44 163 PHE A O 1
ATOM 1294 N N . GLY A 1 164 ? 11.139 0.910 -18.853 1.00 96.75 164 GLY A N 1
ATOM 1295 C CA . GLY A 1 164 ? 11.275 2.290 -18.406 1.00 96.75 164 GLY A CA 1
ATOM 1296 C C . GLY A 1 164 ? 12.073 2.360 -17.112 1.00 96.75 164 GLY A C 1
ATOM 1297 O O . GLY A 1 164 ? 12.369 1.334 -16.494 1.00 96.75 164 GLY A O 1
ATOM 1298 N N . VAL A 1 165 ? 12.421 3.577 -16.708 1.00 95.75 165 VAL A N 1
ATOM 1299 C CA . VAL A 1 165 ? 13.178 3.835 -15.483 1.00 95.75 165 VAL A CA 1
ATOM 1300 C C . VAL A 1 165 ? 12.377 4.756 -14.576 1.00 95.75 165 VAL A C 1
ATOM 1302 O O . VAL A 1 165 ? 11.896 5.800 -15.020 1.00 95.75 165 VAL A O 1
ATOM 1305 N N . ALA A 1 166 ? 12.265 4.393 -13.303 1.00 93.81 166 ALA A N 1
ATOM 1306 C CA . ALA A 1 166 ? 11.764 5.257 -12.237 1.00 93.81 166 ALA A CA 1
ATOM 1307 C C . ALA A 1 166 ? 12.841 5.470 -11.168 1.00 93.81 166 ALA A C 1
ATOM 1309 O O . ALA A 1 166 ? 13.808 4.718 -11.084 1.00 93.81 166 ALA A O 1
ATOM 1310 N N . ALA A 1 167 ? 12.701 6.511 -10.358 1.00 91.06 167 ALA A N 1
ATOM 1311 C CA . ALA A 1 167 ? 13.425 6.627 -9.101 1.00 91.06 167 ALA A CA 1
ATOM 1312 C C . ALA A 1 167 ? 12.777 5.720 -8.043 1.00 91.06 167 ALA A C 1
ATOM 1314 O O . ALA A 1 167 ? 11.628 5.308 -8.190 1.00 91.06 167 ALA A O 1
ATOM 1315 N N . GLN A 1 168 ? 13.512 5.423 -6.971 1.00 87.31 168 GLN A N 1
ATOM 1316 C CA . GLN A 1 168 ? 13.050 4.549 -5.886 1.00 87.31 168 GLN A CA 1
ATOM 1317 C C . GLN A 1 168 ? 11.754 5.033 -5.217 1.00 87.31 168 GLN A C 1
ATOM 1319 O O . GLN A 1 168 ? 11.023 4.214 -4.694 1.00 87.31 168 GLN A O 1
ATOM 1324 N N . ASP A 1 169 ? 11.432 6.327 -5.289 1.00 87.06 169 ASP A N 1
ATOM 1325 C CA . ASP A 1 169 ? 10.189 6.926 -4.776 1.00 87.06 169 ASP A CA 1
ATOM 1326 C C . ASP A 1 169 ? 8.975 6.738 -5.715 1.00 87.06 169 ASP A C 1
ATOM 1328 O O . ASP A 1 169 ? 7.885 7.246 -5.446 1.00 87.06 169 ASP A O 1
ATOM 1332 N N . GLY A 1 170 ? 9.161 6.035 -6.837 1.00 89.12 170 GLY A N 1
ATOM 1333 C CA . GLY A 1 170 ? 8.152 5.801 -7.868 1.00 89.12 170 GLY A CA 1
ATOM 1334 C C . GLY A 1 170 ? 8.072 6.897 -8.935 1.00 89.12 170 GLY A C 1
ATOM 1335 O O . GLY A 1 170 ? 7.303 6.757 -9.884 1.00 89.12 170 GLY A O 1
ATOM 1336 N N . ARG A 1 171 ? 8.859 7.980 -8.847 1.00 91.88 171 ARG A N 1
ATOM 1337 C CA . ARG A 1 171 ? 8.842 9.054 -9.853 1.00 91.88 171 ARG A CA 1
ATOM 1338 C C . ARG A 1 171 ? 9.396 8.557 -11.197 1.00 91.88 171 ARG A C 1
ATOM 1340 O O . ARG A 1 171 ? 10.517 8.047 -11.231 1.00 91.88 171 ARG A O 1
ATOM 1347 N N . PRO A 1 172 ? 8.698 8.776 -12.324 1.00 94.56 172 PRO A N 1
ATOM 1348 C CA . PRO A 1 172 ? 9.184 8.353 -13.631 1.00 94.56 172 PRO A CA 1
ATOM 1349 C C . PRO A 1 172 ? 10.399 9.189 -14.061 1.00 94.56 172 PRO A C 1
ATOM 1351 O O . PRO A 1 172 ? 10.384 10.418 -13.986 1.00 94.56 172 PRO A O 1
ATOM 1354 N N . ILE A 1 173 ? 11.455 8.518 -14.524 1.00 95.94 173 ILE A N 1
ATOM 1355 C CA . ILE A 1 173 ? 12.672 9.131 -15.087 1.00 95.94 173 ILE A CA 1
ATOM 1356 C C . ILE A 1 173 ? 12.665 9.046 -16.616 1.00 95.94 173 ILE A C 1
ATOM 1358 O O . ILE A 1 173 ? 13.207 9.920 -17.291 1.00 95.94 173 ILE A O 1
ATOM 1362 N N . SER A 1 174 ? 12.021 8.021 -17.174 1.00 95.44 174 SER A N 1
ATOM 1363 C CA . SER A 1 174 ? 11.822 7.858 -18.614 1.00 95.44 174 SER A CA 1
ATOM 1364 C C . SER A 1 174 ? 10.419 7.349 -18.930 1.00 95.44 174 SER A C 1
ATOM 1366 O O . SER A 1 174 ? 9.734 6.822 -18.061 1.00 95.44 174 SER A O 1
ATOM 1368 N N . ASN A 1 175 ? 10.018 7.425 -20.200 1.00 94.12 175 ASN A N 1
ATOM 1369 C CA . ASN A 1 175 ? 8.874 6.658 -20.698 1.00 94.12 175 ASN A CA 1
ATOM 1370 C C . ASN A 1 175 ? 9.214 5.156 -20.773 1.00 94.12 175 ASN A C 1
ATOM 1372 O O . ASN A 1 175 ? 10.391 4.782 -20.800 1.00 94.12 175 ASN A O 1
ATOM 1376 N N . ILE A 1 176 ? 8.185 4.304 -20.853 1.00 94.56 176 ILE A N 1
ATOM 1377 C CA . ILE A 1 176 ? 8.331 2.851 -21.042 1.00 94.56 176 ILE A CA 1
ATOM 1378 C C . ILE A 1 176 ? 8.398 2.533 -22.541 1.00 94.56 176 ILE A C 1
ATOM 1380 O O . ILE A 1 176 ? 7.422 2.109 -23.157 1.00 94.56 176 ILE A O 1
ATOM 1384 N N . THR A 1 177 ? 9.549 2.800 -23.151 1.00 96.12 177 THR A N 1
ATOM 1385 C CA . THR A 1 177 ? 9.767 2.610 -24.598 1.00 96.12 177 THR A CA 1
ATOM 1386 C C . THR A 1 177 ? 11.104 1.957 -24.931 1.00 96.12 177 THR A C 1
ATOM 1388 O O . THR A 1 177 ? 11.373 1.695 -26.100 1.00 96.12 177 THR A O 1
ATOM 1391 N N . PHE A 1 178 ? 11.956 1.726 -23.934 1.00 96.06 178 PHE A N 1
ATOM 1392 C CA . PHE A 1 178 ? 13.322 1.261 -24.141 1.00 96.06 178 PHE A CA 1
ATOM 1393 C C . PHE A 1 178 ? 13.407 -0.249 -24.316 1.00 96.06 178 PHE A C 1
ATOM 1395 O O . PHE A 1 178 ? 12.574 -1.003 -23.805 1.00 96.06 178 PHE A O 1
ATOM 1402 N N . GLN A 1 179 ? 14.474 -0.684 -24.985 1.00 97.25 179 GLN A N 1
ATOM 1403 C CA . GLN A 1 179 ? 14.977 -2.044 -24.822 1.00 97.25 179 GLN A CA 1
ATOM 1404 C C . GLN A 1 179 ? 15.614 -2.199 -23.433 1.00 97.25 179 GLN A C 1
ATOM 1406 O O . GLN A 1 179 ? 16.097 -1.234 -22.838 1.00 97.25 179 GLN A O 1
ATOM 1411 N N . GLU A 1 180 ? 15.673 -3.428 -22.921 1.00 95.38 180 GLU A N 1
ATOM 1412 C CA . GLU A 1 180 ? 16.199 -3.712 -21.575 1.00 95.38 180 GLU A CA 1
ATOM 1413 C C . GLU A 1 180 ? 17.620 -3.162 -21.365 1.00 95.38 180 GLU A C 1
ATOM 1415 O O . GLU A 1 180 ? 17.907 -2.513 -20.358 1.00 95.38 180 GLU A O 1
ATOM 1420 N N . ALA A 1 181 ? 18.506 -3.375 -22.345 1.00 95.31 181 ALA A N 1
ATOM 1421 C CA . ALA A 1 181 ? 19.896 -2.928 -22.283 1.00 95.31 181 ALA A CA 1
ATOM 1422 C C . ALA A 1 181 ? 20.024 -1.396 -22.225 1.00 95.31 181 ALA A C 1
ATOM 1424 O O . ALA A 1 181 ? 20.879 -0.878 -21.509 1.00 95.31 181 ALA A O 1
ATOM 1425 N N . GLU A 1 182 ? 19.160 -0.669 -22.936 1.00 96.69 182 GLU A N 1
ATOM 1426 C CA . GLU A 1 182 ? 19.146 0.799 -22.946 1.00 96.69 182 GLU A CA 1
ATOM 1427 C C . GLU A 1 182 ? 18.707 1.349 -21.587 1.00 96.69 182 GLU A C 1
ATOM 1429 O O . GLU A 1 182 ? 19.363 2.232 -21.032 1.00 96.69 182 GLU A O 1
ATOM 1434 N N . ALA A 1 183 ? 17.640 0.783 -21.015 1.00 96.38 183 ALA A N 1
ATOM 1435 C CA . ALA A 1 183 ? 17.143 1.174 -19.701 1.00 96.38 183 ALA A CA 1
ATOM 1436 C C . ALA A 1 183 ? 18.173 0.885 -18.594 1.00 96.38 183 ALA A C 1
ATOM 1438 O O . ALA A 1 183 ? 18.435 1.744 -17.750 1.00 96.38 183 ALA A O 1
ATOM 1439 N N . ARG A 1 184 ? 18.829 -0.284 -18.628 1.00 94.38 184 ARG A N 1
ATOM 1440 C CA . ARG A 1 184 ? 19.916 -0.618 -17.691 1.00 94.38 184 ARG A CA 1
ATOM 1441 C C . ARG A 1 184 ? 21.128 0.298 -17.843 1.00 94.38 184 ARG A C 1
ATOM 1443 O O . ARG A 1 184 ? 21.705 0.709 -16.839 1.00 94.38 184 ARG A O 1
ATOM 1450 N N . ASN A 1 185 ? 21.495 0.660 -19.072 1.00 95.06 185 ASN A N 1
ATOM 1451 C CA . ASN A 1 185 ? 22.577 1.613 -19.308 1.00 95.06 185 ASN A CA 1
ATOM 1452 C C . ASN A 1 185 ? 22.238 3.005 -18.748 1.00 95.06 185 ASN A C 1
ATOM 1454 O O . ASN A 1 185 ? 23.086 3.637 -18.120 1.00 95.06 185 ASN A O 1
ATOM 1458 N N . LEU A 1 186 ? 20.990 3.463 -18.903 1.00 95.50 186 LEU A N 1
ATOM 1459 C CA . LEU A 1 186 ? 20.529 4.708 -18.285 1.00 95.50 186 LEU A CA 1
ATOM 1460 C C . LEU A 1 186 ? 20.669 4.654 -16.756 1.00 95.50 186 LEU A C 1
ATOM 1462 O O . LEU A 1 186 ? 21.244 5.565 -16.169 1.00 95.50 186 LEU A O 1
ATOM 1466 N N . ILE A 1 187 ? 20.211 3.575 -16.117 1.00 93.81 187 ILE A N 1
ATOM 1467 C CA . ILE A 1 187 ? 20.363 3.367 -14.668 1.00 93.81 187 ILE A CA 1
ATOM 1468 C C . ILE A 1 187 ? 21.840 3.413 -14.248 1.00 93.81 187 ILE A C 1
ATOM 1470 O O . ILE A 1 187 ? 22.181 4.065 -13.261 1.00 93.81 187 ILE A O 1
ATOM 1474 N N . HIS A 1 188 ? 22.728 2.764 -15.005 1.00 92.19 188 HIS A N 1
ATOM 1475 C CA . HIS A 1 188 ? 24.165 2.783 -14.736 1.00 92.19 188 HIS A CA 1
ATOM 1476 C C . HIS A 1 188 ? 24.733 4.212 -14.765 1.00 92.19 188 HIS A C 1
ATOM 1478 O O . HIS A 1 188 ? 25.380 4.638 -13.806 1.00 92.19 188 HIS A O 1
ATOM 1484 N N . ILE A 1 189 ? 24.424 4.983 -15.815 1.00 93.81 189 ILE A N 1
ATOM 1485 C CA . ILE A 1 189 ? 24.836 6.391 -15.943 1.00 93.81 189 ILE A CA 1
ATOM 1486 C C . ILE A 1 189 ? 24.283 7.231 -14.784 1.00 93.81 189 ILE A C 1
ATOM 1488 O O . ILE A 1 189 ? 24.985 8.081 -14.241 1.00 93.81 189 ILE A O 1
ATOM 1492 N N . LEU A 1 190 ? 23.036 6.998 -14.376 1.00 93.19 190 LEU A N 1
ATOM 1493 C CA . LEU A 1 190 ? 22.401 7.746 -13.292 1.00 93.19 190 LEU A CA 1
ATOM 1494 C C . LEU A 1 190 ? 23.003 7.442 -11.910 1.00 93.19 190 LEU A C 1
ATOM 1496 O O . LEU A 1 190 ? 23.030 8.326 -11.053 1.00 93.19 190 LEU A O 1
ATOM 1500 N N . ASN A 1 191 ? 23.478 6.215 -11.682 1.00 88.31 191 ASN A N 1
ATOM 1501 C CA . ASN A 1 191 ? 24.107 5.814 -10.421 1.00 88.31 191 ASN A CA 1
ATOM 1502 C C . ASN A 1 191 ? 25.582 6.245 -10.320 1.00 88.31 191 ASN A C 1
ATOM 1504 O O . ASN A 1 191 ? 26.044 6.560 -9.223 1.00 88.31 191 ASN A O 1
ATOM 1508 N N . HIS A 1 192 ? 26.322 6.270 -11.434 1.00 86.06 192 HIS A N 1
ATOM 1509 C CA . HIS A 1 192 ? 27.780 6.482 -11.431 1.00 86.06 192 HIS A CA 1
ATOM 1510 C C . HIS A 1 192 ? 28.243 7.771 -12.129 1.00 86.06 192 HIS A C 1
ATOM 1512 O O . HIS A 1 192 ? 29.433 8.091 -12.108 1.00 86.06 192 HIS A O 1
ATOM 1518 N N . GLY A 1 193 ? 27.322 8.533 -12.722 1.00 73.12 193 GLY A N 1
ATOM 1519 C CA . GLY A 1 193 ? 27.648 9.620 -13.642 1.00 73.12 193 GLY A CA 1
ATOM 1520 C C . GLY A 1 193 ? 28.137 9.093 -14.995 1.00 73.12 193 GLY A C 1
ATOM 1521 O O . GLY A 1 193 ? 28.250 7.888 -15.216 1.00 73.12 193 GLY A O 1
ATOM 1522 N N . ILE A 1 194 ? 28.450 9.999 -15.928 1.00 59.53 194 ILE A N 1
ATOM 1523 C CA . ILE A 1 194 ? 29.134 9.618 -17.171 1.00 59.53 194 ILE A CA 1
ATOM 1524 C C . ILE A 1 194 ? 30.545 9.160 -16.790 1.00 59.53 194 ILE A C 1
ATOM 1526 O O . ILE A 1 194 ? 31.459 9.971 -16.640 1.00 59.53 194 ILE A O 1
ATOM 1530 N N . THR A 1 195 ? 30.752 7.857 -16.634 1.00 48.88 195 THR A N 1
ATOM 1531 C CA . THR A 1 195 ? 32.098 7.303 -16.727 1.00 48.88 195 THR A CA 1
ATOM 1532 C C . THR A 1 195 ? 32.521 7.458 -18.180 1.00 48.88 195 THR A C 1
ATOM 1534 O O . THR A 1 195 ? 31.998 6.756 -19.042 1.00 48.88 195 THR A O 1
ATOM 1537 N N . ASN A 1 196 ? 33.416 8.407 -18.469 1.00 40.22 196 ASN A N 1
ATOM 1538 C CA . ASN A 1 196 ? 34.047 8.538 -19.781 1.00 40.22 196 ASN A CA 1
ATOM 1539 C C . ASN A 1 196 ? 34.655 7.184 -20.175 1.00 40.22 196 ASN A C 1
ATOM 1541 O O . ASN A 1 196 ? 35.744 6.818 -19.723 1.00 40.22 196 ASN A O 1
ATOM 1545 N N . VAL A 1 197 ? 33.940 6.427 -21.004 1.00 41.88 197 VAL A N 1
ATOM 1546 C CA . VAL A 1 197 ? 34.492 5.263 -21.682 1.00 41.88 197 VAL A CA 1
ATOM 1547 C C . VAL A 1 197 ? 35.475 5.816 -22.704 1.00 41.88 197 VAL A C 1
ATOM 1549 O O . VAL A 1 197 ? 35.104 6.567 -23.601 1.00 41.88 197 VAL A O 1
ATOM 1552 N N . LYS A 1 198 ? 36.746 5.503 -22.450 1.00 39.84 198 LYS A N 1
ATOM 1553 C CA . LYS A 1 198 ? 37.944 5.771 -23.248 1.00 39.84 198 LYS A CA 1
ATOM 1554 C C . LYS A 1 198 ? 37.651 6.008 -24.733 1.00 39.84 198 LYS A C 1
ATOM 1556 O O . LYS A 1 198 ? 37.107 5.136 -25.402 1.00 39.84 198 LYS A O 1
ATOM 1561 N N . GLU A 1 199 ? 38.147 7.134 -25.244 1.00 37.00 199 GLU A N 1
ATOM 1562 C CA . GLU A 1 199 ? 38.480 7.290 -26.659 1.00 37.00 199 GLU A CA 1
ATOM 1563 C C . GLU A 1 199 ? 39.408 6.136 -27.074 1.00 37.00 199 GLU A C 1
ATOM 1565 O O . GLU A 1 199 ? 40.607 6.124 -26.774 1.00 37.00 199 GLU A O 1
ATOM 1570 N N . GLU A 1 200 ? 38.853 5.129 -27.743 1.00 35.12 200 GLU A N 1
ATOM 1571 C CA . GLU A 1 200 ? 39.652 4.189 -28.511 1.00 35.12 200 GLU A CA 1
ATOM 1572 C C . GLU A 1 200 ? 40.133 4.887 -29.782 1.00 35.12 200 GLU A C 1
ATOM 1574 O O . GLU A 1 200 ? 39.370 5.296 -30.655 1.00 35.12 200 GLU A O 1
ATOM 1579 N N . LYS A 1 201 ? 41.456 5.042 -29.832 1.00 43.88 201 LYS A N 1
ATOM 1580 C CA . LYS A 1 201 ? 42.243 5.495 -30.974 1.00 43.88 201 LYS A CA 1
ATOM 1581 C C . LYS A 1 201 ? 41.846 4.754 -32.252 1.00 43.88 201 LYS A C 1
ATOM 1583 O O . LYS A 1 201 ? 41.856 3.527 -32.274 1.00 43.88 201 LYS A O 1
ATOM 1588 N N . SER A 1 202 ? 41.706 5.489 -33.353 1.00 33.12 202 SER A N 1
ATOM 1589 C CA . SER A 1 202 ? 41.881 4.923 -34.691 1.00 33.12 202 SER A CA 1
ATOM 1590 C C . SER A 1 202 ? 42.341 5.981 -35.695 1.00 33.12 202 SER A C 1
ATOM 1592 O O . SER A 1 202 ? 41.613 6.928 -35.969 1.00 33.12 202 SER A O 1
ATOM 1594 N N . CYS A 1 203 ? 43.523 5.721 -36.272 1.00 34.12 203 CYS A N 1
ATOM 1595 C CA . CYS A 1 203 ? 44.099 6.280 -37.505 1.00 34.12 203 CYS A CA 1
ATOM 1596 C C . CYS A 1 203 ? 44.446 7.784 -37.456 1.00 34.12 203 CYS A C 1
ATOM 1598 O O . CYS A 1 203 ? 43.604 8.629 -37.215 1.00 34.12 203 CYS A O 1
ATOM 1600 N N . VAL A 1 204 ? 45.690 8.213 -37.680 1.00 35.69 204 VAL A N 1
ATOM 1601 C CA . VAL A 1 204 ? 46.491 7.952 -38.882 1.00 35.69 204 VAL A CA 1
ATOM 1602 C C . VAL A 1 204 ? 47.980 7.877 -38.517 1.00 35.69 204 VAL A C 1
ATOM 1604 O O . VAL A 1 204 ? 48.561 8.845 -38.035 1.00 35.69 204 VAL A O 1
ATOM 1607 N N . GLN A 1 205 ? 48.606 6.732 -38.788 1.00 42.47 205 GLN A N 1
ATOM 1608 C CA . GLN A 1 205 ? 49.995 6.715 -39.241 1.00 42.47 205 GLN A CA 1
ATOM 1609 C C . GLN A 1 205 ? 49.966 6.772 -40.765 1.00 42.47 205 GLN A C 1
ATOM 1611 O O . GLN A 1 205 ? 49.191 6.027 -41.367 1.00 42.47 205 GLN A O 1
ATOM 1616 N N . ASN A 1 206 ? 50.776 7.660 -41.344 1.00 29.98 206 ASN A N 1
ATOM 1617 C CA . ASN A 1 206 ? 51.570 7.468 -42.568 1.00 29.98 206 ASN A CA 1
ATOM 1618 C C . ASN A 1 206 ? 51.960 8.829 -43.169 1.00 29.98 206 ASN A C 1
ATOM 1620 O O . ASN A 1 206 ? 51.165 9.766 -43.077 1.00 29.98 206 ASN A O 1
ATOM 1624 N N . PRO A 1 207 ? 53.028 8.895 -43.977 1.00 44.62 207 PRO A N 1
ATOM 1625 C CA . PRO A 1 207 ? 54.332 8.229 -43.899 1.00 44.62 207 PRO A CA 1
ATOM 1626 C C . PRO A 1 207 ? 55.471 9.207 -43.546 1.00 44.62 207 PRO A C 1
ATOM 1628 O O . PRO A 1 207 ? 55.291 10.436 -43.699 1.00 44.62 207 PRO A O 1
#

Organism: NCBI:txid2840721

InterPro domains:
  IPR032774 WG containing repeat [PF14903] (84-101)